Protein AF-A0A356EJW5-F1 (afdb_monomer)

Foldseek 3Di:
DWAAAAQAFKWWQKWLADDADLAWIKTWIWHHQPDPQGTAIWIWIWHNPPNDTHTQTLGLVHFPPVLGRDHPDDKDKDWFAALQFQATWIDILLDICPQQNNDNRGDPPDDRDGRGDDSPPRRDSPDPRDMDGQFHGYPVGTDRGTHTDDDDDDDDPHGDDSLRSNVVSVPDRPPPPLPQQQQCLPNNQALEPVSVVLLVVLAQQQDDDPVDPDCSNSQPRVPPSTSYPVSVVRSVVCHGGPPPDDPPPPDDDPDPVVVVVVVVVVVPDDPDDDD

Secondary structure (DSSP, 8-state):
-EEES-TTS-EEEEEES-TT-SS-EEEEEE--TTSTT-S-EEEEEEB-TTSS-B--EE---EE-TTT---BT-EE-EEEEE-TTT-BEEEEETTEE--TTS-BTTEE--S-----B--SSS------SSPEEESSEEETTEEES---EEE-S----SSPPPHHHHHHHHTT--SSS-----TT-SS-SS--SHHHHHHHHHTTT--S--TT-SSTGGGT--SSSS--SHHHHHHHHHTTTTT--S--------TTHHHHHHHHHHHS--------

Structure (mmCIF, N/CA/C/O backbone):
data_AF-A0A356EJW5-F1
#
_entry.id   AF-A0A356EJW5-F1
#
loop_
_atom_site.group_PDB
_atom_site.id
_atom_site.type_symbol
_atom_site.label_atom_id
_atom_site.label_alt_id
_atom_site.label_comp_id
_atom_site.label_asym_id
_atom_site.label_entity_id
_atom_site.label_seq_id
_atom_site.pdbx_PDB_ins_code
_atom_site.Cartn_x
_atom_site.Cartn_y
_atom_site.Cartn_z
_atom_site.occupancy
_atom_site.B_iso_or_equiv
_atom_site.auth_seq_id
_atom_site.auth_comp_id
_atom_site.auth_asym_id
_atom_site.auth_atom_id
_atom_site.pdbx_PDB_model_num
ATOM 1 N N . TRP A 1 1 ? -1.420 -5.323 9.913 1.00 95.31 1 TRP A N 1
ATOM 2 C CA . TRP A 1 1 ? -2.746 -5.082 10.524 1.00 95.31 1 TRP A CA 1
ATOM 3 C C . TRP A 1 1 ? -2.663 -4.083 11.669 1.00 95.31 1 TRP A C 1
ATOM 5 O O . TRP A 1 1 ? -1.635 -4.001 12.331 1.00 95.31 1 TRP A O 1
ATOM 15 N N . MET A 1 2 ? -3.729 -3.318 11.911 1.00 96.44 2 MET A N 1
ATOM 16 C CA . MET A 1 2 ? -3.838 -2.412 13.059 1.00 96.44 2 MET A CA 1
ATOM 17 C C . MET A 1 2 ? -5.261 -2.407 13.634 1.00 96.44 2 MET A C 1
ATOM 19 O O . MET A 1 2 ? -6.220 -2.570 12.881 1.00 96.44 2 MET A O 1
ATOM 23 N N . LYS A 1 3 ? -5.397 -2.165 14.937 1.00 96.81 3 LYS A N 1
ATOM 24 C CA . LYS A 1 3 ? -6.675 -1.893 15.610 1.00 96.81 3 LYS A CA 1
ATOM 25 C C . LYS A 1 3 ? -6.511 -0.722 16.568 1.00 96.81 3 LYS A C 1
ATOM 27 O O . LYS A 1 3 ? -5.700 -0.810 17.487 1.00 96.81 3 LYS A O 1
ATOM 32 N N . ARG A 1 4 ? -7.243 0.362 16.320 1.00 95.31 4 ARG A N 1
ATOM 33 C CA . ARG A 1 4 ? -7.162 1.625 17.065 1.00 95.31 4 ARG A CA 1
ATOM 34 C C . ARG A 1 4 ? -8.058 1.581 18.307 1.00 95.31 4 ARG A C 1
ATOM 36 O O . ARG A 1 4 ? -9.129 0.991 18.241 1.00 95.31 4 ARG A O 1
ATOM 43 N N . ASP A 1 5 ? -7.651 2.238 19.391 1.00 96.56 5 ASP A N 1
ATOM 44 C CA . ASP A 1 5 ? -8.412 2.304 20.650 1.00 96.56 5 ASP A CA 1
ATOM 45 C C . ASP A 1 5 ? -8.879 3.725 21.041 1.00 96.56 5 ASP A C 1
ATOM 47 O O . ASP A 1 5 ? -9.597 3.875 22.032 1.00 96.56 5 ASP A O 1
ATOM 51 N N . ASP A 1 6 ? -8.447 4.774 20.333 1.00 94.56 6 ASP A N 1
ATOM 52 C CA . ASP A 1 6 ? -8.787 6.168 20.655 1.00 94.56 6 ASP A CA 1
ATOM 53 C C . ASP A 1 6 ? -9.025 7.054 19.422 1.00 94.56 6 ASP A C 1
ATOM 55 O O . ASP A 1 6 ? -8.097 7.629 18.843 1.00 94.56 6 ASP A O 1
ATOM 59 N N . LEU A 1 7 ? -10.293 7.271 19.081 1.00 92.06 7 LEU A N 1
ATOM 60 C CA . LEU A 1 7 ? -10.754 8.172 18.025 1.00 92.06 7 LEU A CA 1
ATOM 61 C C . LEU A 1 7 ? -10.541 9.665 18.317 1.00 92.06 7 LEU A C 1
ATOM 63 O O . LEU A 1 7 ? -10.709 10.481 17.412 1.00 92.06 7 LEU A O 1
ATOM 67 N N . THR A 1 8 ? -10.162 10.074 19.529 1.00 93.25 8 THR A N 1
ATOM 68 C CA . THR A 1 8 ? -10.136 11.500 19.911 1.00 93.25 8 THR A CA 1
ATOM 69 C C . THR A 1 8 ? -8.841 12.217 19.528 1.00 93.25 8 THR A C 1
ATOM 71 O O . THR A 1 8 ? -8.806 13.451 19.434 1.00 93.25 8 THR A O 1
ATOM 74 N N . SER A 1 9 ? -7.770 11.465 19.261 1.00 92.62 9 SER A N 1
ATOM 75 C CA . SER A 1 9 ? -6.432 12.010 19.023 1.00 92.62 9 SER A CA 1
ATOM 76 C C . SER A 1 9 ? -5.914 11.743 17.605 1.00 92.62 9 SER A C 1
ATOM 78 O O . SER A 1 9 ? -6.426 10.888 16.893 1.00 92.62 9 SER A O 1
ATOM 80 N N . VAL A 1 10 ? -4.953 12.540 17.135 1.00 91.56 10 VAL A N 1
ATOM 81 C CA . VAL A 1 10 ? -4.246 12.224 15.885 1.00 91.56 10 VAL A CA 1
ATOM 82 C C . VAL A 1 10 ? -3.119 11.263 16.227 1.00 91.56 10 VAL A C 1
ATOM 84 O O . VAL A 1 10 ? -2.337 11.535 17.139 1.00 91.56 10 VAL A O 1
ATOM 87 N N . GLU A 1 11 ? -3.022 10.167 15.484 1.00 94.31 11 GLU A N 1
ATOM 88 C CA . GLU A 1 11 ? -2.155 9.037 15.824 1.00 94.31 11 GLU A CA 1
ATOM 89 C C . GLU A 1 11 ? -1.381 8.528 14.614 1.00 94.31 11 GLU A C 1
ATOM 91 O O . GLU A 1 11 ? -1.773 8.769 13.477 1.00 94.31 11 GLU A O 1
ATOM 96 N N . PHE A 1 12 ? -0.269 7.832 14.844 1.00 94.00 12 PHE A N 1
ATOM 97 C CA . PHE A 1 12 ? 0.581 7.321 13.769 1.00 94.00 12 PHE A CA 1
ATOM 98 C C . PHE A 1 12 ? 0.990 5.871 14.043 1.00 94.00 12 PHE A C 1
ATOM 100 O O . PHE A 1 12 ? 1.934 5.651 14.807 1.00 94.00 12 PHE A O 1
ATOM 107 N N . PRO A 1 13 ? 0.325 4.872 13.434 1.00 95.31 13 PRO A N 1
ATOM 108 C CA . PRO A 1 13 ? 0.690 3.466 13.608 1.00 95.31 13 PRO A CA 1
ATOM 109 C C . PRO A 1 13 ? 2.087 3.146 13.061 1.00 95.31 13 PRO A C 1
ATOM 111 O O . PRO A 1 13 ? 2.801 2.343 13.657 1.00 95.31 13 PRO A O 1
ATOM 114 N N . ALA A 1 14 ? 2.526 3.798 11.980 1.00 94.12 14 ALA A N 1
ATOM 115 C CA . ALA A 1 14 ? 3.881 3.642 11.457 1.00 94.12 14 ALA A CA 1
ATOM 116 C C . ALA A 1 14 ? 4.350 4.883 10.691 1.00 94.12 14 ALA A C 1
ATOM 118 O O . ALA A 1 14 ? 3.576 5.534 9.984 1.00 94.12 14 ALA A O 1
ATOM 119 N N . SER A 1 15 ? 5.636 5.206 10.814 1.00 91.31 15 SER A N 1
ATOM 120 C CA . SER A 1 15 ? 6.251 6.300 10.065 1.00 91.31 15 SER A CA 1
ATOM 121 C C . SER A 1 15 ? 7.758 6.120 9.893 1.00 91.31 15 SER A C 1
ATOM 123 O O . SER A 1 15 ? 8.449 5.719 10.826 1.00 91.31 15 SER A O 1
ATOM 125 N N . LYS A 1 16 ? 8.292 6.467 8.723 1.00 88.69 16 LYS A N 1
ATOM 126 C CA . LYS A 1 16 ? 9.726 6.674 8.490 1.00 88.69 16 LYS A CA 1
ATOM 127 C C . LYS A 1 16 ? 9.907 8.139 8.126 1.00 88.69 16 LYS A C 1
ATOM 129 O O . LYS A 1 16 ? 9.909 8.502 6.957 1.00 88.69 16 LYS A O 1
ATOM 134 N N . GLY A 1 17 ? 9.979 8.979 9.155 1.00 81.38 17 GLY A N 1
ATOM 135 C CA . GLY A 1 17 ? 9.844 10.431 9.023 1.00 81.38 17 GLY A CA 1
ATOM 136 C C . GLY A 1 17 ? 8.393 10.884 8.888 1.00 81.38 17 GLY A C 1
ATOM 137 O O . GLY A 1 17 ? 7.461 10.106 9.060 1.00 81.38 17 GLY A O 1
ATOM 138 N N . ASN A 1 18 ? 8.181 12.174 8.650 1.00 70.69 18 ASN A N 1
ATOM 139 C CA . ASN A 1 18 ? 6.848 12.750 8.492 1.00 70.69 18 ASN A CA 1
ATOM 140 C C . ASN A 1 18 ? 6.970 14.121 7.821 1.00 70.69 18 ASN A C 1
ATOM 142 O O . ASN A 1 18 ? 8.025 14.722 7.896 1.00 70.69 18 ASN A O 1
ATOM 146 N N . SER A 1 19 ? 5.857 14.654 7.320 1.00 55.28 19 SER A N 1
ATOM 147 C CA . SER A 1 19 ? 5.424 16.058 7.169 1.00 55.28 19 SER A CA 1
ATOM 148 C C . SER A 1 19 ? 6.384 17.245 7.472 1.00 55.28 19 SER A C 1
ATOM 150 O O . SER A 1 19 ? 6.254 18.291 6.854 1.00 55.28 19 SER A O 1
ATOM 152 N N . GLY A 1 20 ? 7.321 17.173 8.412 1.00 57.03 20 GLY A N 1
ATOM 153 C CA . GLY A 1 20 ? 8.323 18.217 8.674 1.00 57.03 20 GLY A CA 1
ATOM 154 C C . GLY A 1 20 ? 9.775 17.799 8.425 1.00 57.03 20 GLY A C 1
ATOM 155 O O . GLY A 1 20 ? 10.674 18.531 8.831 1.00 57.03 20 GLY A O 1
ATOM 156 N N . THR A 1 21 ? 10.033 16.624 7.847 1.00 61.44 21 THR A N 1
ATOM 157 C CA . THR A 1 21 ? 11.385 16.165 7.518 1.00 61.44 21 THR A CA 1
ATOM 158 C C . THR A 1 21 ? 11.807 16.714 6.162 1.00 61.44 21 THR A C 1
ATOM 160 O O . THR A 1 21 ? 11.040 16.708 5.206 1.00 61.44 21 THR A O 1
ATOM 163 N N . THR A 1 22 ? 13.052 17.178 6.072 1.00 66.56 22 THR A N 1
ATOM 164 C CA . THR A 1 22 ? 13.674 17.615 4.811 1.00 66.56 22 THR A CA 1
ATOM 165 C C . THR A 1 22 ? 14.166 16.445 3.959 1.00 66.56 22 THR A C 1
ATOM 167 O O . THR A 1 22 ? 14.622 16.659 2.846 1.00 66.56 22 THR A O 1
ATOM 170 N N . SER A 1 23 ? 14.128 15.227 4.498 1.00 76.25 23 SER A N 1
ATOM 171 C CA . SER A 1 23 ? 14.499 13.982 3.819 1.00 76.25 23 SER A CA 1
ATOM 172 C C . SER A 1 23 ? 13.259 13.226 3.387 1.00 76.25 23 SER A C 1
ATOM 174 O O . SER A 1 23 ? 12.241 13.302 4.081 1.00 76.25 23 SER A O 1
ATOM 176 N N . GLU A 1 24 ? 13.386 12.458 2.311 1.00 80.62 24 GLU A N 1
ATOM 177 C CA . GLU A 1 24 ? 12.397 11.512 1.811 1.00 80.62 24 GLU A CA 1
ATOM 178 C C . GLU A 1 24 ? 11.871 10.639 2.954 1.00 80.62 24 GLU A C 1
ATOM 180 O O . GLU A 1 24 ? 12.625 10.050 3.740 1.00 80.62 24 GLU A O 1
ATOM 185 N N . ALA A 1 25 ? 10.552 10.634 3.093 1.00 83.06 25 ALA A N 1
ATOM 186 C CA . ALA A 1 25 ? 9.876 10.046 4.234 1.00 83.06 25 ALA A CA 1
ATOM 187 C C . ALA A 1 25 ? 8.451 9.647 3.873 1.00 83.06 25 ALA A C 1
ATOM 189 O O . ALA A 1 25 ? 7.877 10.165 2.915 1.00 83.06 25 ALA A O 1
ATOM 190 N N . TRP A 1 26 ? 7.883 8.747 4.672 1.00 87.31 26 TRP A N 1
ATOM 191 C CA . TRP A 1 26 ? 6.495 8.315 4.559 1.00 87.31 26 TRP A CA 1
ATOM 192 C C . TRP A 1 26 ? 5.860 8.095 5.930 1.00 87.31 26 TRP A C 1
ATOM 194 O O . TRP A 1 26 ? 6.544 7.808 6.918 1.00 87.31 26 TRP A O 1
ATOM 204 N N . SER A 1 27 ? 4.538 8.224 6.009 1.00 89.19 27 SER A N 1
ATOM 205 C CA . SER A 1 27 ? 3.797 7.980 7.243 1.00 89.19 27 SER A CA 1
ATOM 206 C C . SER A 1 27 ? 2.358 7.536 7.004 1.00 89.19 27 SER A C 1
ATOM 208 O O . SER A 1 27 ? 1.697 7.982 6.066 1.00 89.19 27 SER A O 1
ATOM 210 N N . PHE A 1 28 ? 1.868 6.687 7.907 1.00 91.44 28 PHE A N 1
ATOM 211 C CA . PHE A 1 28 ? 0.447 6.422 8.102 1.00 91.44 28 PHE A CA 1
ATOM 212 C C . PHE A 1 28 ? -0.029 7.241 9.299 1.00 91.44 28 PHE A C 1
ATOM 214 O O . PHE A 1 28 ? 0.496 7.084 10.401 1.00 91.44 28 PHE A O 1
ATOM 221 N N . GLY A 1 29 ? -1.006 8.116 9.085 1.00 90.12 29 GLY A N 1
ATOM 222 C CA . GLY A 1 29 ? -1.638 8.926 10.120 1.00 90.12 29 GLY A CA 1
ATOM 223 C C . GLY A 1 29 ? -3.125 8.616 10.240 1.00 90.12 29 GLY A C 1
ATOM 224 O O . GLY A 1 29 ? -3.810 8.438 9.238 1.00 90.12 29 GLY A O 1
ATOM 225 N N . LEU A 1 30 ? -3.636 8.594 11.465 1.00 90.38 30 LEU A N 1
ATOM 226 C CA . LEU A 1 30 ? -5.046 8.424 11.783 1.00 90.38 30 LEU A CA 1
ATOM 227 C C . LEU A 1 30 ? -5.613 9.744 12.286 1.00 90.38 30 LEU A C 1
ATOM 229 O O . LEU A 1 30 ? -5.064 10.371 13.195 1.00 90.38 30 LEU A O 1
ATOM 233 N N . ARG A 1 31 ? -6.712 10.177 11.675 1.00 87.00 31 ARG A N 1
ATOM 234 C CA . ARG A 1 31 ? -7.408 11.415 12.036 1.00 87.00 31 ARG A CA 1
ATOM 235 C C . ARG A 1 31 ? -8.340 11.178 13.208 1.00 87.00 31 ARG A C 1
ATOM 237 O O . ARG A 1 31 ? -8.922 10.102 13.326 1.00 87.00 31 ARG A O 1
ATOM 244 N N . ASN A 1 32 ? -8.506 12.187 14.050 1.00 90.06 32 ASN A N 1
ATOM 245 C CA . ASN A 1 32 ? -9.508 12.122 15.098 1.00 90.06 32 ASN A CA 1
ATOM 246 C C . ASN A 1 32 ? -10.922 12.381 14.565 1.00 90.06 32 ASN A C 1
ATOM 248 O O . ASN A 1 32 ? -11.116 12.921 13.478 1.00 90.06 32 ASN A O 1
ATOM 252 N N . GLU A 1 33 ? -11.913 12.033 15.375 1.00 87.69 33 GLU A N 1
ATOM 253 C CA . GLU A 1 33 ? -13.334 12.241 15.092 1.00 87.69 33 GLU A CA 1
ATOM 254 C C . GLU A 1 33 ? -13.720 13.716 14.891 1.00 87.69 33 GLU A C 1
ATOM 256 O O . GLU A 1 33 ? -14.694 14.010 14.205 1.00 87.69 33 GLU A O 1
ATOM 261 N N . GLY A 1 34 ? -12.946 14.648 15.457 1.00 85.31 34 GLY A N 1
ATOM 262 C CA . GLY A 1 34 ? -13.186 16.089 15.357 1.00 85.31 34 GLY A CA 1
ATOM 263 C C . GLY A 1 34 ? -12.766 16.720 14.025 1.00 85.31 34 GLY A C 1
ATOM 264 O O . GLY A 1 34 ? -12.942 17.927 13.853 1.00 85.31 34 GLY A O 1
ATOM 265 N N . HIS A 1 35 ? -12.186 15.951 13.099 1.00 82.88 35 HIS A N 1
ATOM 266 C CA . HIS A 1 35 ? -11.829 16.441 11.769 1.00 82.88 35 HIS A CA 1
ATOM 267 C C . HIS A 1 35 ? -13.082 16.727 10.922 1.00 82.88 35 HIS A C 1
ATOM 269 O O . HIS A 1 35 ? -14.088 16.036 11.052 1.00 82.88 35 HIS A O 1
ATOM 275 N N . ALA A 1 36 ? -13.031 17.708 10.010 1.00 77.56 36 ALA A N 1
ATOM 276 C CA . ALA A 1 36 ? -14.186 18.093 9.180 1.00 77.56 36 ALA A CA 1
ATOM 277 C C . ALA A 1 36 ? -14.746 16.930 8.331 1.00 77.56 36 ALA A C 1
ATOM 279 O O . ALA A 1 36 ? -15.955 16.820 8.149 1.00 77.56 36 ALA A O 1
ATOM 280 N N . SER A 1 37 ? -13.859 16.045 7.873 1.00 73.50 37 SER A N 1
ATOM 281 C CA . SER A 1 37 ? -14.167 14.818 7.119 1.00 73.50 37 SER A CA 1
ATOM 282 C C . SER A 1 37 ? -14.391 13.585 8.013 1.00 73.50 37 SER A C 1
ATOM 284 O O . SER A 1 37 ? -14.568 12.477 7.513 1.00 73.50 37 SER A O 1
ATOM 286 N N . GLY A 1 38 ? -14.378 13.756 9.339 1.00 78.50 38 GLY A N 1
ATOM 287 C CA . GLY A 1 38 ? -14.444 12.672 10.317 1.00 78.50 38 GLY A CA 1
ATOM 288 C C . GLY A 1 38 ? -13.136 11.875 10.460 1.00 78.50 38 GLY A C 1
ATOM 289 O O . GLY A 1 38 ? -12.087 12.278 9.943 1.00 78.50 38 GLY A O 1
ATOM 290 N N . PRO A 1 39 ? -13.173 10.744 11.189 1.00 81.81 39 PRO A N 1
ATOM 291 C CA . PRO A 1 39 ? -12.000 9.904 11.387 1.00 81.81 39 PRO A CA 1
ATOM 292 C C . PRO A 1 39 ? -11.641 9.151 10.104 1.00 81.81 39 PRO A C 1
ATOM 294 O O . PRO A 1 39 ? -12.512 8.722 9.349 1.00 81.81 39 PRO A O 1
ATOM 297 N N . GLY A 1 40 ? -10.347 8.960 9.862 1.00 82.56 40 GLY A N 1
ATOM 298 C CA . GLY A 1 40 ? -9.869 8.348 8.626 1.00 82.56 40 GLY A CA 1
ATOM 299 C C . GLY A 1 40 ? -8.367 8.095 8.613 1.00 82.56 40 GLY A C 1
ATOM 300 O O . GLY A 1 40 ? -7.669 8.361 9.596 1.00 82.56 40 GLY A O 1
ATOM 301 N N . LEU A 1 41 ? -7.889 7.589 7.477 1.00 86.31 41 LEU A N 1
ATOM 302 C CA . LEU A 1 41 ? -6.503 7.215 7.215 1.00 86.31 41 LEU A CA 1
ATOM 303 C C . LEU A 1 41 ? -5.868 8.205 6.238 1.00 86.31 41 LEU A C 1
ATOM 305 O O . LEU A 1 41 ? -6.295 8.333 5.098 1.00 86.31 41 LEU A O 1
ATOM 309 N N . SER A 1 42 ? -4.799 8.856 6.676 1.00 82.38 42 SER A N 1
ATOM 310 C CA . SER A 1 42 ? -3.972 9.739 5.862 1.00 82.38 42 SER A CA 1
ATOM 311 C C . SER A 1 42 ? -2.625 9.071 5.614 1.00 82.38 42 SER A C 1
ATOM 313 O O . SER A 1 42 ? -1.834 8.938 6.548 1.00 82.38 42 SER A O 1
ATOM 315 N N . VAL A 1 43 ? -2.316 8.738 4.364 1.00 85.31 43 VAL A N 1
ATOM 316 C CA . VAL A 1 43 ? -1.007 8.189 3.980 1.00 85.31 43 VAL A CA 1
ATOM 317 C C . VAL A 1 43 ? -0.212 9.262 3.251 1.00 85.31 43 VAL A C 1
ATOM 319 O O . VAL A 1 43 ? -0.715 9.931 2.357 1.00 85.31 43 VAL A O 1
ATOM 322 N N . ARG A 1 44 ? 1.014 9.526 3.689 1.00 81.25 44 ARG A N 1
ATOM 323 C CA . ARG A 1 44 ? 1.790 10.672 3.197 1.00 81.25 44 ARG A CA 1
ATOM 324 C C . ARG A 1 44 ? 3.185 10.248 2.819 1.00 81.25 44 ARG A C 1
ATOM 326 O O . ARG A 1 44 ? 3.750 9.378 3.476 1.00 81.25 44 ARG A O 1
ATOM 333 N N . ALA A 1 45 ? 3.753 10.949 1.847 1.00 80.56 45 ALA A N 1
ATOM 334 C CA . ALA A 1 45 ? 5.183 10.987 1.640 1.00 80.56 45 ALA A CA 1
ATOM 335 C C . ALA A 1 45 ? 5.669 12.391 1.287 1.00 80.56 45 ALA A C 1
ATOM 337 O O . ALA A 1 45 ? 4.912 13.335 1.069 1.00 80.56 45 ALA A O 1
ATOM 338 N N . ASN A 1 46 ? 6.977 12.559 1.297 1.00 76.88 46 ASN A N 1
ATOM 339 C CA . ASN A 1 46 ? 7.621 13.783 0.860 1.00 76.88 46 ASN A CA 1
ATOM 340 C C . ASN A 1 46 ? 8.915 13.425 0.137 1.00 76.88 46 ASN A C 1
ATOM 342 O O . ASN A 1 46 ? 9.519 12.401 0.445 1.00 76.88 46 ASN A O 1
ATOM 346 N N . TYR A 1 47 ? 9.336 14.280 -0.794 1.00 71.88 47 TYR A N 1
ATOM 347 C CA . TYR A 1 47 ? 10.621 14.164 -1.478 1.00 71.88 47 TYR A CA 1
ATOM 348 C C . TYR A 1 47 ? 11.270 15.548 -1.599 1.00 71.88 47 TYR A C 1
ATOM 350 O O . TYR A 1 47 ? 10.584 16.563 -1.712 1.00 71.88 47 TYR A O 1
ATOM 358 N N . ASN A 1 48 ? 12.595 15.617 -1.518 1.00 61.72 48 ASN A N 1
ATOM 359 C CA . ASN A 1 48 ? 13.347 16.871 -1.397 1.00 61.72 48 ASN A CA 1
ATOM 360 C C . ASN A 1 48 ? 13.754 17.470 -2.757 1.00 61.72 48 ASN A C 1
ATOM 362 O O . ASN A 1 48 ? 14.693 18.265 -2.853 1.00 61.72 48 ASN A O 1
ATOM 366 N N . GLY A 1 49 ? 13.104 17.054 -3.844 1.00 53.09 49 GLY A N 1
ATOM 367 C CA . GLY A 1 49 ? 13.567 17.350 -5.194 1.00 53.09 49 GLY A CA 1
ATOM 368 C C . GLY A 1 49 ? 13.484 18.838 -5.522 1.00 53.09 49 GLY A C 1
ATOM 369 O O . GLY A 1 49 ? 12.464 19.253 -6.053 1.00 53.09 49 GLY A O 1
ATOM 370 N N . LEU A 1 50 ? 14.577 19.583 -5.271 1.00 49.59 50 LEU A N 1
ATOM 371 C CA . LEU A 1 50 ? 14.911 20.972 -5.666 1.00 49.59 50 LEU A CA 1
ATOM 372 C C . LEU A 1 50 ? 15.149 21.988 -4.519 1.00 49.59 50 LEU A C 1
ATOM 374 O O . LEU A 1 50 ? 15.222 23.188 -4.779 1.00 49.59 50 LEU A O 1
ATOM 378 N N . GLY A 1 51 ? 15.365 21.549 -3.272 1.00 48.62 51 GLY A N 1
ATOM 379 C CA . GLY A 1 51 ? 15.793 22.450 -2.182 1.00 48.62 51 GLY A CA 1
ATOM 380 C C . GLY A 1 51 ? 14.665 23.230 -1.492 1.00 48.62 51 GLY A C 1
ATOM 381 O O . GLY A 1 51 ? 14.943 24.131 -0.700 1.00 48.62 51 GLY A O 1
ATOM 382 N N . ASP A 1 52 ? 13.416 22.853 -1.760 1.00 50.97 52 ASP A N 1
ATOM 383 C CA . ASP A 1 52 ? 12.236 23.168 -0.954 1.00 50.97 52 ASP A CA 1
ATOM 384 C C . ASP A 1 52 ? 11.483 21.858 -0.654 1.00 50.97 52 ASP A C 1
ATOM 386 O O . ASP A 1 52 ? 11.575 20.889 -1.415 1.00 50.97 52 ASP A O 1
ATOM 390 N N . THR A 1 53 ? 10.753 21.805 0.461 1.00 50.16 53 THR A N 1
ATOM 391 C CA . THR A 1 53 ? 9.971 20.633 0.873 1.00 50.16 53 THR A CA 1
ATOM 392 C C . THR A 1 53 ? 8.774 20.440 -0.059 1.00 50.16 53 THR A C 1
ATOM 394 O O . THR A 1 53 ? 7.664 20.880 0.245 1.00 50.16 53 THR A O 1
ATOM 397 N N . THR A 1 54 ? 8.968 19.775 -1.199 1.00 53.56 54 THR A N 1
ATOM 398 C CA . THR A 1 54 ? 7.850 19.372 -2.058 1.00 53.56 54 THR A CA 1
ATOM 399 C C . THR A 1 54 ? 7.157 18.170 -1.419 1.00 53.56 54 THR A C 1
ATOM 401 O O . THR A 1 54 ? 7.714 17.081 -1.267 1.00 53.56 54 THR A O 1
ATOM 404 N N . ARG A 1 55 ? 5.925 18.383 -0.960 1.00 56.19 55 ARG A N 1
ATOM 405 C CA . ARG A 1 55 ? 5.136 17.364 -0.261 1.00 56.19 55 ARG A CA 1
ATOM 406 C C . ARG A 1 55 ? 4.182 16.704 -1.242 1.00 56.19 55 ARG A C 1
ATOM 408 O O . ARG A 1 55 ? 3.238 17.349 -1.686 1.00 56.19 55 ARG A O 1
ATOM 415 N N . LEU A 1 56 ? 4.409 15.428 -1.539 1.00 56.50 56 LEU A N 1
ATOM 416 C CA . LEU A 1 56 ? 3.462 14.611 -2.295 1.00 56.50 56 LEU A CA 1
ATOM 417 C C . LEU A 1 56 ? 2.594 13.837 -1.314 1.00 56.50 56 LEU A C 1
ATOM 419 O O . LEU A 1 56 ? 2.981 12.813 -0.759 1.00 56.50 56 LEU A O 1
ATOM 423 N N . ASN A 1 57 ? 1.406 14.369 -1.066 1.00 52.19 57 ASN A N 1
ATOM 424 C CA . ASN A 1 57 ? 0.448 13.710 -0.198 1.00 52.19 57 ASN A CA 1
ATOM 425 C C . ASN A 1 57 ? -0.509 12.887 -1.069 1.00 52.19 57 ASN A C 1
ATOM 427 O O . ASN A 1 57 ? -1.200 13.473 -1.901 1.00 52.19 57 ASN A O 1
ATOM 431 N N . THR A 1 58 ? -0.657 11.585 -0.806 1.00 49.56 58 THR A N 1
ATOM 432 C CA . THR A 1 58 ? -1.943 10.922 -1.083 1.00 49.56 58 THR A CA 1
ATOM 433 C C . THR A 1 58 ? -2.847 11.180 0.090 1.00 49.56 58 THR A C 1
ATOM 435 O O . THR A 1 58 ? -3.041 10.381 1.007 1.00 49.56 58 THR A O 1
ATOM 438 N N . ALA A 1 59 ? -3.334 12.398 0.112 1.00 44.81 59 ALA A N 1
ATOM 439 C CA . ALA A 1 59 ? -4.272 12.800 1.111 1.00 44.81 59 ALA A CA 1
ATOM 440 C C . ALA A 1 59 ? -5.635 12.208 0.710 1.00 44.81 59 ALA A C 1
ATOM 442 O O . ALA A 1 59 ? -6.448 12.863 0.076 1.00 44.81 59 ALA A O 1
ATOM 443 N N . THR A 1 60 ? -5.896 10.952 1.060 1.00 47.56 60 THR A N 1
ATOM 444 C CA . THR A 1 60 ? -7.269 10.447 1.165 1.00 47.56 60 THR A CA 1
ATOM 445 C C . THR A 1 60 ? -7.835 10.953 2.465 1.00 47.56 60 THR A C 1
ATOM 447 O O . THR A 1 60 ? -7.799 10.324 3.520 1.00 47.56 60 THR A O 1
ATOM 450 N N . GLU A 1 61 ? -8.207 12.215 2.412 1.00 51.44 61 GLU A N 1
ATOM 451 C CA . GLU A 1 61 ? -8.633 12.964 3.574 1.00 51.44 61 GLU A CA 1
ATOM 452 C C . GLU A 1 61 ? -10.105 12.664 3.910 1.00 51.44 61 GLU A C 1
ATOM 454 O O . GLU A 1 61 ? -10.561 12.986 5.008 1.00 51.44 61 GLU A O 1
ATOM 459 N N . GLY A 1 62 ? -10.814 11.941 3.039 1.00 52.09 62 GLY A N 1
ATOM 460 C CA . GLY A 1 62 ? -12.014 11.183 3.357 1.00 52.09 62 GLY A CA 1
ATOM 461 C C . GLY A 1 62 ? -11.775 9.694 3.113 1.00 52.09 62 GLY A C 1
ATOM 462 O O . GLY A 1 62 ? -11.197 9.282 2.112 1.00 52.09 62 GLY A O 1
ATOM 463 N N . LEU A 1 63 ? -12.224 8.855 4.033 1.00 62.84 63 LEU A N 1
ATOM 464 C CA . LEU A 1 63 ? -12.689 7.532 3.640 1.00 62.84 63 LEU A CA 1
ATOM 465 C C . LEU A 1 63 ? -14.205 7.654 3.515 1.00 62.84 63 LEU A C 1
ATOM 467 O O . LEU A 1 63 ? -14.818 8.429 4.259 1.00 62.84 63 LEU A O 1
ATOM 471 N N . THR A 1 64 ? -14.825 6.903 2.608 1.00 69.19 64 THR A N 1
ATOM 472 C CA . THR A 1 64 ? -16.292 6.820 2.603 1.00 69.19 64 THR A CA 1
ATOM 473 C C . THR A 1 64 ? -16.780 6.298 3.958 1.00 69.19 64 THR A C 1
ATOM 475 O O . THR A 1 64 ? -15.998 5.746 4.733 1.00 69.19 64 THR A O 1
ATOM 478 N N . GLU A 1 65 ? -18.072 6.424 4.282 1.00 74.81 65 GLU A N 1
ATOM 479 C CA . GLU A 1 65 ? -18.602 5.858 5.541 1.00 74.81 65 GLU A CA 1
ATOM 480 C C . GLU A 1 65 ? -18.216 4.378 5.734 1.00 74.81 65 GLU A C 1
ATOM 482 O O . GLU A 1 65 ? -17.982 3.949 6.858 1.00 74.81 65 GLU A O 1
ATOM 487 N N . ALA A 1 66 ? -18.087 3.619 4.639 1.00 75.75 66 ALA A N 1
ATOM 488 C CA . ALA A 1 66 ? -17.639 2.227 4.652 1.00 75.75 66 ALA A CA 1
ATOM 489 C C . ALA A 1 66 ? -16.116 2.052 4.808 1.00 75.75 66 ALA A C 1
ATOM 491 O O . ALA A 1 66 ? -15.668 0.977 5.194 1.00 75.75 66 ALA A O 1
ATOM 492 N N . GLY A 1 67 ? -15.320 3.071 4.484 1.00 75.12 67 GLY A N 1
ATOM 493 C CA . GLY A 1 67 ? -13.868 3.032 4.604 1.00 75.12 67 GLY A CA 1
ATOM 494 C C . GLY A 1 67 ? -13.334 3.561 5.937 1.00 75.12 67 GLY A C 1
ATOM 495 O O . GLY A 1 67 ? -12.170 3.320 6.228 1.00 75.12 67 GLY A O 1
ATOM 496 N N . LYS A 1 68 ? -14.125 4.287 6.743 1.00 83.19 68 LYS A N 1
ATOM 497 C CA . LYS A 1 68 ? -13.653 4.925 7.989 1.00 83.19 68 LYS A CA 1
ATOM 498 C C . LYS A 1 68 ? -12.927 3.952 8.921 1.00 83.19 68 LYS A C 1
ATOM 500 O O . LYS A 1 68 ? -13.379 2.837 9.150 1.00 83.19 68 LYS A O 1
ATOM 505 N N . VAL A 1 69 ? -11.846 4.436 9.533 1.00 87.75 69 VAL A N 1
ATOM 506 C CA . VAL A 1 69 ? -11.118 3.715 10.585 1.00 87.75 69 VAL A CA 1
ATOM 507 C C . VAL A 1 69 ? -11.734 4.063 11.935 1.00 87.75 69 VAL A C 1
ATOM 509 O O . VAL A 1 69 ? -11.597 5.194 12.405 1.00 87.75 69 VAL A O 1
ATOM 512 N N . LEU A 1 70 ? -12.411 3.092 12.540 1.00 89.62 70 LEU A N 1
ATOM 513 C CA . LEU A 1 70 ? -13.090 3.211 13.833 1.00 89.62 70 LEU A CA 1
ATOM 514 C C . LEU A 1 70 ? -12.327 2.481 14.947 1.00 89.62 70 LEU A C 1
ATOM 516 O O . LEU A 1 70 ? -11.522 1.590 14.671 1.00 89.62 70 LEU A O 1
ATOM 520 N N . ASP A 1 71 ? -12.603 2.846 16.201 1.00 92.94 71 ASP A N 1
ATOM 521 C CA . ASP A 1 71 ? -12.020 2.167 17.361 1.00 92.94 71 ASP A CA 1
ATOM 522 C C . ASP A 1 71 ? -12.524 0.724 17.494 1.00 92.94 71 ASP A C 1
ATOM 524 O O . ASP A 1 71 ? -13.684 0.424 17.213 1.00 92.94 71 ASP A O 1
ATOM 528 N N . GLY A 1 72 ? -11.653 -0.165 17.970 1.00 94.38 72 GLY A N 1
ATOM 529 C CA . GLY A 1 72 ? -11.960 -1.564 18.264 1.00 94.38 72 GLY A CA 1
ATOM 530 C C . GLY A 1 72 ? -11.995 -2.499 17.052 1.00 94.38 72 GLY A C 1
ATOM 531 O O . GLY A 1 72 ? -12.056 -3.713 17.244 1.00 94.38 72 GLY A O 1
ATOM 532 N N . GLU A 1 73 ? -11.892 -1.971 15.831 1.00 94.06 73 GLU A N 1
ATOM 533 C CA . GLU A 1 73 ? -11.945 -2.745 14.586 1.00 94.06 73 GLU A CA 1
ATOM 534 C C . GLU A 1 73 ? -10.551 -2.960 13.976 1.00 94.06 73 GLU A C 1
ATOM 536 O O . GLU A 1 73 ? -9.693 -2.072 14.005 1.00 94.06 73 GLU A O 1
ATOM 541 N N . TRP A 1 74 ? -10.319 -4.149 13.411 1.00 96.31 74 TRP A N 1
ATOM 542 C CA . TRP A 1 74 ? -9.072 -4.478 12.719 1.00 96.31 74 TRP A CA 1
ATOM 543 C C . TRP A 1 74 ? -9.103 -4.005 11.265 1.00 96.31 74 TRP A C 1
ATOM 545 O O . TRP A 1 74 ? -10.020 -4.329 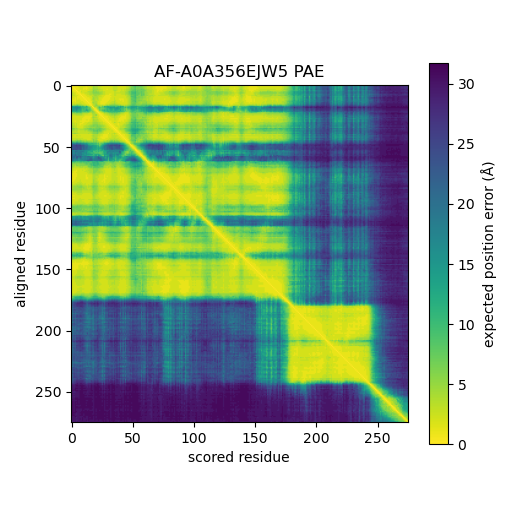10.512 1.00 96.31 74 TRP A O 1
ATOM 555 N N . TYR A 1 75 ? -8.042 -3.316 10.850 1.00 94.69 75 TYR A N 1
ATOM 556 C CA . TYR A 1 75 ? -7.826 -2.881 9.474 1.00 94.69 75 TYR A CA 1
ATOM 557 C C . TYR A 1 75 ? -6.478 -3.379 8.962 1.00 94.69 75 TYR A C 1
ATOM 559 O O . TYR A 1 75 ? -5.446 -3.278 9.638 1.00 94.69 75 TYR A O 1
ATOM 567 N N . HIS A 1 76 ? -6.470 -3.876 7.730 1.00 95.12 76 HIS A N 1
ATOM 568 C CA . HIS A 1 76 ? -5.237 -4.070 6.985 1.00 95.12 76 HIS A CA 1
ATOM 569 C C . HIS A 1 76 ? -4.900 -2.767 6.269 1.00 95.12 76 HIS A C 1
ATOM 571 O O . HIS A 1 76 ? -5.727 -2.252 5.520 1.00 95.12 76 HIS A O 1
ATOM 577 N N . ILE A 1 77 ? -3.697 -2.238 6.483 1.00 94.12 77 ILE A N 1
ATOM 578 C CA . ILE A 1 77 ? -3.205 -1.047 5.789 1.00 94.12 77 ILE A CA 1
ATOM 579 C C . ILE A 1 77 ? -1.884 -1.364 5.104 1.00 94.12 77 ILE A C 1
ATOM 581 O O . ILE A 1 77 ? -1.041 -2.052 5.678 1.00 94.12 77 ILE A O 1
ATOM 585 N N . ALA A 1 78 ? -1.705 -0.847 3.894 1.00 93.81 78 ALA A N 1
ATOM 586 C CA . ALA A 1 78 ? -0.451 -0.960 3.164 1.00 93.81 78 ALA A CA 1
ATOM 587 C C . ALA A 1 78 ? -0.165 0.306 2.351 1.00 93.81 78 ALA A C 1
ATOM 589 O O . ALA A 1 78 ? -1.057 1.102 2.053 1.00 93.81 78 ALA A O 1
ATOM 590 N N . LEU A 1 79 ? 1.110 0.485 2.020 1.00 91.31 79 LEU A N 1
ATOM 591 C CA . LEU A 1 79 ? 1.618 1.550 1.171 1.00 91.31 79 LEU A CA 1
ATOM 592 C C . LEU A 1 79 ? 2.562 0.913 0.159 1.00 91.31 79 LEU A C 1
ATOM 594 O O . LEU A 1 79 ? 3.537 0.272 0.544 1.00 91.31 79 LEU A O 1
ATOM 598 N N . VAL A 1 80 ? 2.270 1.117 -1.119 1.00 89.56 80 VAL A N 1
ATOM 599 C CA . VAL A 1 80 ? 3.130 0.727 -2.230 1.00 89.56 80 VAL A CA 1
ATOM 600 C C . VAL A 1 80 ? 3.797 1.979 -2.775 1.00 89.56 80 VAL A C 1
ATOM 602 O O . VAL A 1 80 ? 3.123 2.965 -3.070 1.00 89.56 80 VAL A O 1
ATOM 605 N N . ILE A 1 81 ? 5.121 1.929 -2.899 1.00 85.12 81 ILE A N 1
ATOM 606 C CA . ILE A 1 81 ? 5.928 2.937 -3.582 1.00 85.12 81 ILE A CA 1
ATOM 607 C C . ILE A 1 81 ? 6.725 2.211 -4.662 1.00 85.12 81 ILE A C 1
ATOM 609 O O . ILE A 1 81 ? 7.499 1.310 -4.346 1.00 85.12 81 ILE A O 1
ATOM 613 N N . ASP A 1 82 ? 6.549 2.610 -5.915 1.00 85.31 82 ASP A N 1
ATOM 614 C CA . ASP A 1 82 ? 7.321 2.115 -7.050 1.00 85.31 82 ASP A CA 1
ATOM 615 C C . ASP A 1 82 ? 8.121 3.271 -7.654 1.00 85.31 82 ASP A C 1
ATOM 617 O O . ASP A 1 82 ? 7.579 4.174 -8.287 1.00 85.31 82 ASP A O 1
ATOM 621 N N . GLN A 1 83 ? 9.436 3.242 -7.457 1.00 77.81 83 GLN A N 1
ATOM 622 C CA . GLN A 1 83 ? 10.348 4.270 -7.965 1.00 77.81 83 GLN A CA 1
ATOM 623 C C . GLN A 1 83 ? 10.535 4.207 -9.489 1.00 77.81 83 GLN A C 1
ATOM 625 O O . GLN A 1 83 ? 10.959 5.190 -10.092 1.00 77.81 83 GLN A O 1
ATOM 630 N N . THR A 1 84 ? 10.216 3.073 -10.120 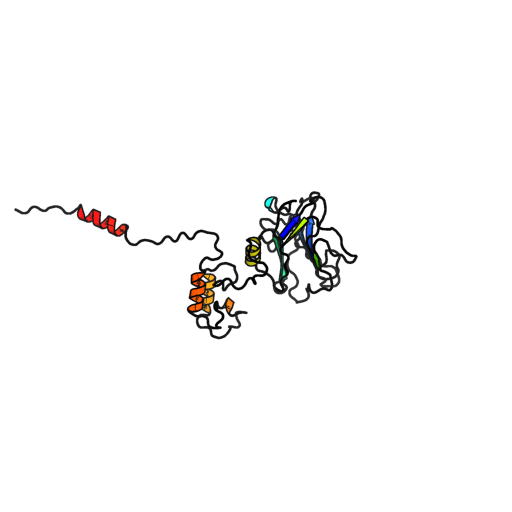1.00 81.81 84 THR A N 1
ATOM 631 C CA . THR A 1 84 ? 10.388 2.872 -11.565 1.00 81.81 84 THR A CA 1
ATOM 632 C C . THR A 1 84 ? 9.247 3.526 -12.334 1.00 81.81 84 THR A C 1
ATOM 634 O O . THR A 1 84 ? 9.473 4.194 -13.343 1.00 81.81 84 THR A O 1
ATOM 637 N N . THR A 1 85 ? 8.017 3.372 -11.841 1.00 81.38 85 THR A N 1
ATOM 638 C CA . THR A 1 85 ? 6.821 3.989 -12.438 1.00 81.38 85 THR A CA 1
ATOM 639 C C . THR A 1 85 ? 6.448 5.325 -11.796 1.00 81.38 85 THR A C 1
ATOM 641 O O . THR A 1 85 ? 5.664 6.084 -12.364 1.00 81.38 85 THR A O 1
ATOM 644 N N . GLY A 1 86 ? 7.013 5.628 -10.626 1.00 78.12 86 GLY A N 1
ATOM 645 C CA . GLY A 1 86 ? 6.659 6.783 -9.808 1.00 78.12 86 GLY A CA 1
ATOM 646 C C . GLY A 1 86 ? 5.384 6.567 -8.990 1.00 78.12 86 GLY A C 1
ATOM 647 O O . GLY A 1 86 ? 4.942 7.507 -8.332 1.00 78.12 86 GLY A O 1
ATOM 648 N N . LEU A 1 87 ? 4.787 5.368 -9.018 1.00 79.31 87 LEU A N 1
ATOM 649 C CA . LEU A 1 87 ? 3.552 5.063 -8.302 1.00 79.31 87 LEU A CA 1
ATOM 650 C C . LEU A 1 87 ? 3.742 5.239 -6.795 1.00 79.31 87 LEU A C 1
ATOM 652 O O . LEU A 1 87 ? 4.696 4.744 -6.194 1.00 79.31 87 LEU A O 1
ATOM 656 N N . PHE A 1 88 ? 2.764 5.875 -6.169 1.00 83.00 88 PHE A N 1
ATOM 657 C CA . PHE A 1 88 ? 2.547 5.788 -4.736 1.00 83.00 88 PHE A CA 1
ATOM 658 C C . PHE A 1 88 ? 1.075 5.453 -4.519 1.00 83.00 88 PHE A C 1
ATOM 660 O O . PHE A 1 88 ? 0.200 6.041 -5.143 1.00 83.00 88 PHE A O 1
ATOM 667 N N . GLN A 1 89 ? 0.771 4.462 -3.691 1.00 85.44 89 GLN A N 1
ATOM 668 C CA . GLN A 1 89 ? -0.607 4.017 -3.534 1.00 85.44 89 GLN A CA 1
ATOM 669 C C . GLN A 1 89 ? -0.842 3.435 -2.152 1.00 85.44 89 GLN A C 1
ATOM 671 O O . GLN A 1 89 ? -0.127 2.539 -1.703 1.00 85.44 89 GLN A O 1
ATOM 676 N N . ALA A 1 90 ? -1.871 3.940 -1.483 1.00 88.12 90 ALA A N 1
ATOM 677 C CA . ALA A 1 90 ? -2.306 3.427 -0.198 1.00 88.12 90 ALA A CA 1
ATOM 678 C C . ALA A 1 90 ? -3.374 2.345 -0.389 1.00 88.12 90 ALA A C 1
ATOM 680 O O . ALA A 1 90 ? -4.150 2.386 -1.343 1.00 88.12 90 ALA A O 1
ATOM 681 N N . TYR A 1 91 ? -3.430 1.394 0.539 1.00 91.12 91 TYR A N 1
ATOM 682 C CA . TYR A 1 91 ? -4.421 0.322 0.563 1.00 91.12 91 TYR A CA 1
ATOM 683 C C . TYR A 1 91 ? -5.041 0.206 1.952 1.00 91.12 91 TYR A C 1
ATOM 685 O O . TYR A 1 91 ? -4.331 0.279 2.956 1.00 91.12 91 TYR A O 1
ATOM 693 N N . ILE A 1 92 ? -6.357 0.007 1.995 1.00 90.69 92 ILE A N 1
ATOM 694 C CA . ILE A 1 92 ? -7.104 -0.326 3.205 1.00 90.69 92 ILE A CA 1
ATOM 695 C C . ILE A 1 92 ? -7.992 -1.528 2.904 1.00 90.69 92 ILE A C 1
ATOM 697 O O . ILE A 1 92 ? -8.732 -1.527 1.924 1.00 90.69 92 ILE A O 1
ATOM 701 N N . ASN A 1 93 ? -7.872 -2.583 3.710 1.00 92.75 93 ASN A N 1
ATOM 702 C CA . ASN A 1 93 ? -8.621 -3.833 3.547 1.00 92.75 93 ASN A CA 1
ATOM 703 C C . ASN A 1 93 ? -8.559 -4.391 2.109 1.00 92.75 93 ASN A C 1
ATOM 705 O O . ASN A 1 93 ? -9.569 -4.769 1.522 1.00 92.75 93 ASN A O 1
ATOM 709 N N . GLY A 1 94 ? -7.362 -4.363 1.512 1.00 89.62 94 GLY A N 1
ATOM 710 C CA . GLY A 1 94 ? -7.108 -4.826 0.142 1.00 89.62 94 GLY A CA 1
ATOM 711 C C . GLY A 1 94 ? -7.514 -3.845 -0.967 1.00 89.62 94 GLY A C 1
ATOM 712 O O . GLY A 1 94 ? -7.121 -4.034 -2.113 1.00 89.62 94 GLY A O 1
ATOM 713 N N . VAL A 1 95 ? -8.248 -2.770 -0.661 1.00 86.62 95 VAL A N 1
ATOM 714 C CA . VAL A 1 95 ? -8.709 -1.790 -1.657 1.00 86.62 95 VAL A CA 1
ATOM 715 C C . VAL A 1 95 ? -7.702 -0.653 -1.785 1.00 86.62 95 VAL A C 1
ATOM 717 O O . VAL A 1 95 ? -7.434 0.062 -0.818 1.00 86.62 95 VAL A O 1
ATOM 720 N N . GLY A 1 96 ? -7.160 -0.462 -2.986 1.00 87.44 96 GLY A N 1
ATOM 721 C CA . GLY A 1 96 ? -6.208 0.608 -3.283 1.00 87.44 96 GLY A CA 1
ATOM 722 C C . GLY A 1 96 ? -6.869 1.967 -3.523 1.00 87.44 96 GLY A C 1
ATOM 723 O O . GLY A 1 96 ? -7.974 2.036 -4.059 1.00 87.44 96 GLY A O 1
ATOM 724 N N . SER A 1 97 ? -6.154 3.046 -3.204 1.00 81.81 97 SER A N 1
ATOM 725 C CA . SER A 1 97 ? -6.612 4.438 -3.347 1.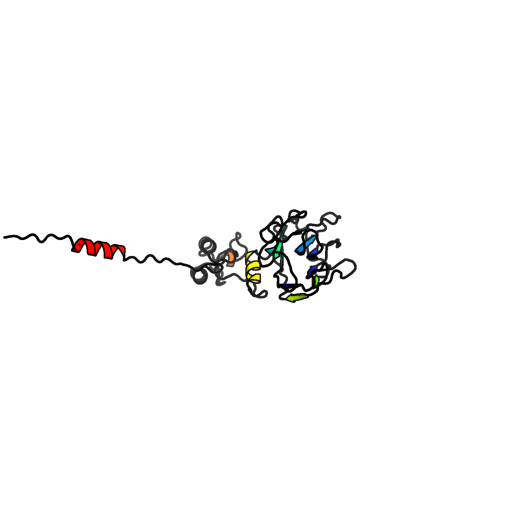00 81.81 97 SER A CA 1
ATOM 726 C C . SER A 1 97 ? -6.872 4.884 -4.784 1.00 81.81 97 SER A C 1
ATOM 728 O O . SER A 1 97 ? -7.535 5.890 -5.003 1.00 81.81 97 SER A O 1
ATOM 730 N N . GLY A 1 98 ? -6.354 4.147 -5.768 1.00 77.75 98 GLY A N 1
ATOM 731 C CA . GLY A 1 98 ? -6.352 4.574 -7.161 1.00 77.75 98 GLY A CA 1
ATOM 732 C C . GLY A 1 98 ? -5.335 5.696 -7.422 1.00 77.75 98 GLY A C 1
ATOM 733 O O . GLY A 1 98 ? -4.704 6.192 -6.483 1.00 77.75 98 GLY A O 1
ATOM 734 N N . PRO A 1 99 ? -5.165 6.086 -8.698 1.00 72.75 99 PRO A N 1
ATOM 735 C CA . PRO A 1 99 ? -4.149 7.053 -9.128 1.00 72.75 99 PRO A CA 1
ATOM 736 C C . PRO A 1 99 ? -4.378 8.470 -8.584 1.00 72.75 99 PRO A C 1
ATOM 738 O O . PRO A 1 99 ? -3.419 9.214 -8.396 1.00 72.75 99 PRO A O 1
ATOM 741 N N . ASP A 1 100 ? -5.634 8.817 -8.297 1.00 69.44 100 ASP A N 1
ATOM 742 C CA . ASP A 1 100 ? -6.033 10.148 -7.829 1.00 69.44 100 ASP A CA 1
ATOM 743 C C . ASP A 1 100 ? -6.429 10.168 -6.344 1.00 69.44 100 ASP A C 1
ATOM 745 O O . ASP A 1 100 ? -6.827 11.208 -5.830 1.00 69.44 100 ASP A O 1
ATOM 749 N N . GLY A 1 101 ? -6.327 9.035 -5.638 1.00 72.94 101 GLY A N 1
ATOM 750 C CA . GLY A 1 101 ? -6.775 8.936 -4.247 1.00 72.94 101 GLY A CA 1
ATOM 751 C C . GLY A 1 101 ? -8.299 8.894 -4.071 1.00 72.94 101 GLY A C 1
ATOM 752 O O . GLY A 1 101 ? -8.783 9.091 -2.964 1.00 72.94 101 GLY A O 1
ATOM 753 N N . ASP A 1 102 ? -9.060 8.640 -5.132 1.00 74.69 102 ASP A N 1
ATOM 754 C CA . ASP A 1 102 ? -10.520 8.527 -5.106 1.00 74.69 102 ASP A CA 1
ATOM 755 C C . ASP A 1 102 ? -10.937 7.186 -5.717 1.00 74.69 102 ASP A C 1
ATOM 757 O O . ASP A 1 102 ? -10.892 6.991 -6.935 1.00 74.69 102 ASP A O 1
ATOM 761 N N . ASN A 1 103 ? -11.265 6.217 -4.861 1.00 75.00 103 ASN A N 1
ATOM 762 C CA . ASN A 1 103 ? -11.660 4.880 -5.293 1.00 75.00 103 ASN A CA 1
ATOM 763 C C . ASN A 1 103 ? -12.397 4.113 -4.189 1.00 75.00 103 ASN A C 1
ATOM 765 O O . ASN A 1 103 ? -11.777 3.569 -3.274 1.00 75.00 103 ASN A O 1
ATOM 769 N N . SER A 1 104 ? -13.717 3.969 -4.327 1.00 81.69 104 SER A N 1
ATOM 770 C CA . SER A 1 104 ? -14.576 3.110 -3.495 1.00 81.69 104 SER A CA 1
ATOM 771 C C . SER A 1 104 ? -14.533 3.408 -1.985 1.00 81.69 104 SER A C 1
ATOM 773 O O . SER A 1 104 ? -15.434 4.066 -1.468 1.00 81.69 104 SER A O 1
ATOM 775 N N . LEU A 1 105 ? -13.525 2.910 -1.260 1.00 82.88 105 LEU A N 1
ATOM 776 C CA . LEU A 1 105 ? -13.321 3.192 0.167 1.00 82.88 105 LEU A CA 1
ATOM 777 C C . LEU A 1 105 ? -12.634 4.540 0.405 1.00 82.88 105 LEU A C 1
ATOM 779 O O . LEU A 1 105 ? -12.713 5.077 1.507 1.00 82.88 105 LEU A O 1
ATOM 783 N N . TRP A 1 106 ? -11.996 5.080 -0.627 1.00 80.31 106 TRP A N 1
ATOM 784 C CA . TRP A 1 106 ? -11.189 6.290 -0.601 1.00 80.31 106 TRP A CA 1
ATOM 785 C C . TRP A 1 106 ? -11.952 7.469 -1.200 1.00 80.31 106 TRP A C 1
ATOM 787 O O . TRP A 1 106 ? -12.581 7.300 -2.240 1.00 80.31 106 TRP A O 1
ATOM 797 N N . ASP A 1 107 ? -11.894 8.627 -0.543 1.00 74.25 107 ASP A N 1
ATOM 798 C CA . ASP A 1 107 ? -12.551 9.871 -0.949 1.00 74.25 107 ASP A CA 1
ATOM 799 C C . ASP A 1 107 ? -11.546 11.042 -0.900 1.00 74.25 107 ASP A C 1
ATOM 801 O O . ASP A 1 107 ? -10.968 11.381 0.141 1.00 74.25 107 ASP A O 1
ATOM 805 N N . SER A 1 108 ? -11.3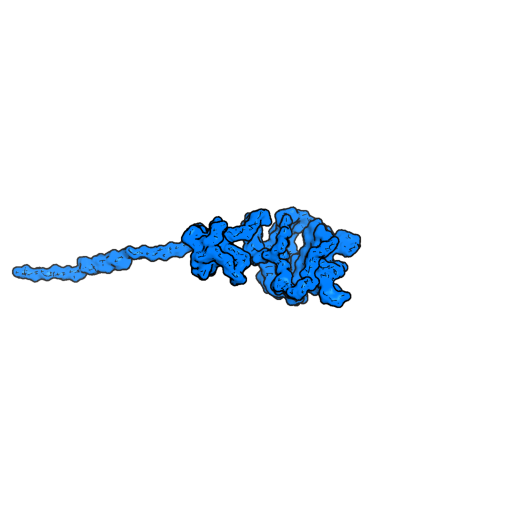55 11.690 -2.047 1.00 63.81 108 SER A N 1
ATOM 806 C CA . SER A 1 108 ? -10.452 12.824 -2.248 1.00 63.81 108 SER A CA 1
ATOM 807 C C . SER A 1 108 ? -11.070 14.179 -1.872 1.00 63.81 108 SER A C 1
ATOM 809 O O . SER A 1 108 ? -10.747 15.194 -2.490 1.00 63.81 108 SER A O 1
ATOM 811 N N . ASN A 1 109 ? -11.991 14.246 -0.907 1.00 56.28 109 ASN A N 1
ATOM 812 C CA . ASN A 1 109 ? -12.698 15.492 -0.565 1.00 56.28 109 ASN A CA 1
ATOM 813 C C . ASN A 1 109 ? -11.782 16.638 -0.056 1.00 56.28 109 ASN A C 1
ATOM 815 O O . ASN A 1 109 ? -12.242 17.762 0.146 1.00 56.28 109 ASN A O 1
ATOM 819 N N . GLU A 1 110 ? -10.480 16.389 0.123 1.00 54.03 110 GLU A N 1
ATOM 820 C CA . GLU A 1 110 ? -9.447 17.427 0.225 1.00 54.03 110 GLU A CA 1
ATOM 821 C C . GLU A 1 110 ? -8.373 17.224 -0.854 1.00 54.03 110 GLU A C 1
ATOM 823 O O . GLU A 1 110 ? -8.262 16.151 -1.443 1.00 54.03 110 GLU A O 1
ATOM 828 N N . THR A 1 111 ? -7.600 18.277 -1.140 1.00 53.00 111 THR A N 1
ATOM 829 C CA . THR A 1 111 ? -6.670 18.367 -2.278 1.00 53.00 111 THR A CA 1
ATOM 830 C C . THR A 1 111 ? -5.811 17.112 -2.458 1.00 53.00 111 THR A C 1
ATOM 832 O O . THR A 1 111 ? -4.771 16.939 -1.823 1.00 53.00 111 THR A O 1
ATOM 835 N N . SER A 1 112 ? -6.239 16.252 -3.381 1.00 50.75 112 SER A N 1
ATOM 836 C CA . SER A 1 112 ? -5.441 15.134 -3.863 1.00 50.75 112 SER A CA 1
ATOM 837 C C . SER A 1 112 ? -4.404 15.670 -4.834 1.00 50.75 112 SER A C 1
ATOM 839 O O . SER A 1 112 ? -4.725 16.306 -5.839 1.00 50.75 112 SER A O 1
ATOM 841 N N . TYR A 1 113 ? -3.137 15.487 -4.479 1.00 55.28 113 TYR A N 1
ATOM 842 C CA . TYR A 1 113 ? -2.021 15.851 -5.334 1.00 55.28 113 TYR A CA 1
ATOM 843 C C . TYR A 1 113 ? -1.673 14.616 -6.150 1.00 55.28 113 TYR A C 1
ATOM 845 O O . TYR A 1 113 ? -1.414 13.566 -5.572 1.00 55.28 113 TYR A O 1
ATOM 853 N N . SER A 1 114 ? -1.704 14.755 -7.478 1.00 53.00 114 SER A N 1
ATOM 854 C CA . SER A 1 114 ? -1.327 13.723 -8.449 1.00 53.00 114 SER A CA 1
ATOM 855 C C . SER A 1 114 ? -0.166 12.871 -7.943 1.00 53.00 114 SER A C 1
ATOM 857 O O . SER A 1 114 ? 0.900 13.395 -7.598 1.00 53.00 114 SER A O 1
ATOM 859 N N . VAL A 1 115 ? -0.388 11.565 -7.892 1.00 61.31 115 VAL A N 1
ATOM 860 C CA . VAL A 1 115 ? 0.432 10.648 -7.112 1.00 61.31 115 VAL A CA 1
ATOM 861 C C . VAL A 1 115 ? 1.507 10.016 -7.984 1.00 61.31 115 VAL A C 1
ATOM 863 O O . VAL A 1 115 ? 1.491 8.826 -8.296 1.00 61.31 115 VAL A O 1
ATOM 866 N N . THR A 1 116 ? 2.435 10.842 -8.453 1.00 69.56 116 THR A N 1
ATOM 867 C CA . THR A 1 116 ? 3.572 10.352 -9.230 1.00 69.56 116 THR A CA 1
ATOM 868 C C . THR A 1 116 ? 4.844 11.036 -8.763 1.00 69.56 116 THR A C 1
ATOM 870 O O . THR A 1 116 ? 4.971 12.258 -8.852 1.00 69.56 116 THR A O 1
ATOM 873 N N . PHE A 1 117 ? 5.786 10.251 -8.245 1.00 74.56 117 PHE A N 1
ATOM 874 C CA . PHE A 1 117 ? 7.146 10.719 -8.005 1.00 74.56 117 PHE A CA 1
ATOM 875 C C . PHE A 1 117 ? 7.906 10.889 -9.322 1.00 74.56 117 PHE 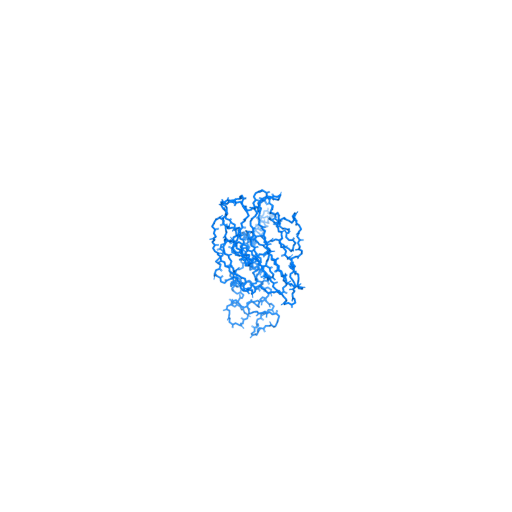A C 1
ATOM 877 O O . PHE A 1 117 ? 7.625 10.183 -10.293 1.00 74.56 117 PHE A O 1
ATOM 884 N N . PRO A 1 118 ? 8.918 11.772 -9.358 1.00 76.00 118 PRO A N 1
ATOM 885 C CA . PRO A 1 118 ? 9.922 11.738 -10.410 1.00 76.00 118 PRO A CA 1
ATOM 886 C C . PRO A 1 118 ? 10.522 10.335 -10.564 1.00 76.00 118 PRO A C 1
ATOM 888 O O . PRO A 1 118 ? 10.950 9.720 -9.589 1.00 76.00 118 PRO A O 1
ATOM 891 N N . THR A 1 119 ? 10.581 9.854 -11.803 1.00 81.56 119 THR A N 1
ATOM 892 C CA . THR A 1 119 ? 11.183 8.563 -12.181 1.00 81.56 119 THR A CA 1
ATOM 893 C C . THR A 1 119 ? 12.629 8.712 -12.663 1.00 81.56 119 THR A C 1
ATOM 895 O O . THR A 1 119 ? 13.214 7.796 -13.232 1.00 81.56 119 THR A O 1
ATOM 898 N N . ASP A 1 120 ? 13.234 9.880 -12.441 1.00 79.75 120 ASP A N 1
ATOM 899 C CA . ASP A 1 120 ? 14.607 10.215 -12.836 1.00 79.75 120 ASP A CA 1
ATOM 900 C C . ASP A 1 120 ? 15.672 9.722 -11.837 1.00 79.75 120 ASP A C 1
ATOM 902 O O . ASP A 1 120 ? 16.846 10.080 -11.945 1.00 79.75 120 ASP A O 1
ATOM 906 N N . GLY A 1 121 ? 15.268 8.899 -10.863 1.00 76.00 121 GLY A N 1
ATOM 907 C CA . GLY A 1 121 ? 16.138 8.364 -9.816 1.00 76.00 121 GLY A CA 1
ATOM 908 C C . GLY A 1 121 ? 16.473 9.364 -8.707 1.00 76.00 121 GLY A C 1
ATOM 909 O O . GLY A 1 121 ? 17.366 9.098 -7.909 1.00 76.00 121 GLY A O 1
ATOM 910 N N . THR A 1 122 ? 15.792 10.514 -8.643 1.00 76.88 122 THR A N 1
ATOM 911 C CA . THR A 1 122 ? 16.033 11.522 -7.594 1.00 76.88 122 THR A CA 1
ATOM 912 C C . THR A 1 122 ? 15.313 11.238 -6.276 1.00 76.88 122 THR A C 1
ATOM 914 O O . THR A 1 122 ? 15.653 11.851 -5.266 1.00 76.88 122 THR A O 1
ATOM 917 N N . VAL A 1 123 ? 14.338 10.322 -6.262 1.00 77.94 123 VAL A N 1
ATOM 918 C CA . VAL A 1 123 ? 13.571 9.955 -5.063 1.00 77.94 123 VAL A CA 1
ATOM 919 C C . VAL A 1 123 ? 14.099 8.654 -4.471 1.00 77.94 123 VAL A C 1
ATOM 921 O O . VAL A 1 123 ? 13.953 7.593 -5.073 1.00 77.94 123 VAL A O 1
ATOM 924 N N . ASP A 1 124 ? 14.64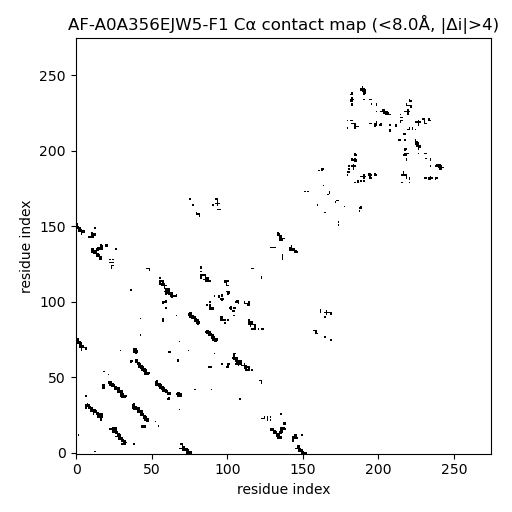6 8.734 -3.258 1.00 79.31 124 ASP A N 1
ATOM 925 C CA . ASP A 1 124 ? 15.174 7.587 -2.519 1.00 79.31 124 ASP A CA 1
ATOM 926 C C . ASP A 1 124 ? 14.709 7.597 -1.057 1.00 79.31 124 ASP A C 1
ATOM 928 O O . ASP A 1 124 ? 14.945 8.551 -0.323 1.00 79.31 124 ASP A O 1
ATOM 932 N N . PHE A 1 125 ? 14.057 6.517 -0.620 1.00 80.56 125 PHE A N 1
ATOM 933 C CA . PHE A 1 125 ? 13.577 6.364 0.753 1.00 80.56 125 PHE A CA 1
ATOM 934 C C . PHE A 1 125 ? 14.588 5.669 1.674 1.00 80.56 125 PHE A C 1
ATOM 936 O O . PHE A 1 125 ? 14.296 5.531 2.866 1.00 80.56 125 PHE A O 1
ATOM 943 N N . ASP A 1 126 ? 15.773 5.277 1.191 1.00 82.44 126 ASP A N 1
ATOM 944 C CA . ASP A 1 126 ? 16.894 4.829 2.027 1.00 82.44 126 ASP A CA 1
ATOM 945 C C . ASP A 1 126 ? 17.573 6.014 2.737 1.00 82.44 126 ASP A C 1
ATOM 947 O O . ASP A 1 126 ? 18.727 6.386 2.524 1.00 82.44 126 ASP A O 1
ATOM 951 N N . THR A 1 127 ? 16.802 6.670 3.601 1.00 80.69 127 THR A N 1
ATOM 952 C CA . THR A 1 127 ? 17.263 7.820 4.373 1.00 80.69 127 THR A CA 1
ATOM 953 C C . THR A 1 127 ? 17.697 7.408 5.775 1.00 80.69 127 THR A C 1
ATOM 955 O O . THR A 1 127 ? 17.190 6.444 6.356 1.00 80.69 127 THR A O 1
ATOM 958 N N . ALA A 1 128 ? 18.562 8.215 6.396 1.00 83.38 128 ALA A N 1
ATOM 959 C CA . ALA A 1 128 ? 18.968 8.041 7.796 1.00 83.38 128 ALA A CA 1
ATOM 960 C C . ALA A 1 128 ? 17.830 8.288 8.814 1.00 83.38 128 ALA A C 1
ATOM 962 O O . ALA A 1 128 ? 18.043 8.177 10.022 1.00 83.38 128 ALA A O 1
ATOM 963 N N . VAL A 1 129 ? 16.625 8.650 8.355 1.00 81.62 129 VAL A N 1
ATOM 964 C CA . VAL A 1 129 ? 15.464 8.857 9.221 1.00 81.62 129 VAL A CA 1
ATOM 965 C C . VAL A 1 129 ? 14.979 7.515 9.766 1.00 81.62 129 VAL A C 1
ATOM 967 O O . VAL A 1 129 ? 14.747 6.567 9.012 1.00 81.62 129 VAL A O 1
ATOM 970 N N . SER A 1 130 ? 14.801 7.434 11.084 1.00 86.69 130 SER A N 1
ATOM 971 C CA . SER A 1 130 ? 14.341 6.215 11.748 1.00 86.69 130 SER A CA 1
ATOM 972 C C . SER A 1 130 ? 12.919 5.832 11.344 1.00 86.69 130 SER A C 1
ATOM 974 O O . SER A 1 130 ? 12.031 6.683 11.257 1.00 86.69 130 SER A O 1
ATOM 976 N N . LEU A 1 131 ? 12.705 4.526 11.193 1.00 89.50 131 LEU A N 1
ATOM 977 C CA . LEU A 1 131 ? 11.382 3.918 11.209 1.00 89.50 131 LEU A CA 1
ATOM 978 C C . LEU A 1 131 ? 10.869 3.854 12.655 1.00 89.50 131 LEU A C 1
ATOM 980 O O . LEU A 1 131 ? 11.569 3.385 13.553 1.00 89.50 131 LEU A O 1
ATOM 984 N N . TYR A 1 132 ? 9.637 4.296 12.864 1.00 91.69 132 TYR A N 1
ATOM 985 C CA . TYR A 1 132 ? 8.901 4.188 14.112 1.00 91.69 132 TYR A CA 1
ATOM 986 C C . TYR A 1 132 ? 7.623 3.390 13.889 1.00 91.69 132 TYR A C 1
ATOM 988 O O . TYR A 1 132 ? 6.868 3.663 12.957 1.00 91.69 132 TYR A O 1
ATOM 996 N N . LEU A 1 133 ? 7.364 2.455 14.801 1.00 94.25 133 LEU A N 1
ATOM 997 C CA . LEU A 1 133 ? 6.044 1.875 15.005 1.00 94.25 133 LEU A CA 1
ATOM 998 C C . LEU A 1 133 ? 5.398 2.568 16.206 1.00 94.25 133 LEU A C 1
ATOM 1000 O O . LEU A 1 133 ? 6.034 2.757 17.246 1.00 94.25 133 LEU A O 1
ATOM 1004 N N . GLY A 1 134 ? 4.152 2.984 16.029 1.00 94.62 134 GLY A N 1
ATOM 1005 C CA . GLY A 1 134 ? 3.317 3.601 17.050 1.00 94.62 134 GLY A CA 1
ATOM 1006 C C . GLY A 1 134 ? 3.620 5.064 17.392 1.00 94.62 134 GLY A C 1
ATOM 1007 O O . GLY A 1 134 ? 3.227 5.531 18.461 1.00 94.62 134 GLY A O 1
ATOM 1008 N N . ALA A 1 135 ? 4.327 5.800 16.533 1.00 92.06 135 ALA A N 1
ATOM 1009 C CA . ALA A 1 135 ? 4.475 7.251 16.652 1.00 92.06 135 ALA A CA 1
ATOM 1010 C C . ALA A 1 135 ? 4.860 7.896 15.315 1.00 92.06 135 ALA A C 1
ATOM 1012 O O . ALA A 1 135 ? 5.410 7.243 14.424 1.00 92.06 135 ALA A O 1
ATOM 1013 N N . ALA A 1 136 ? 4.661 9.212 15.217 1.00 88.94 136 ALA A N 1
ATOM 1014 C CA . ALA A 1 136 ? 5.259 10.028 14.171 1.00 88.94 136 ALA A CA 1
ATOM 1015 C C . ALA A 1 136 ? 6.732 10.313 14.493 1.00 88.94 136 ALA A C 1
ATOM 1017 O O . ALA A 1 136 ? 7.045 10.868 15.552 1.00 88.94 136 ALA A O 1
ATOM 1018 N N . GLY A 1 137 ? 7.625 10.003 13.554 1.00 80.56 137 GLY A N 1
ATOM 1019 C CA . GLY A 1 137 ? 9.008 10.469 13.566 1.00 80.56 137 GLY A CA 1
ATOM 1020 C C . GLY A 1 137 ? 9.103 11.927 13.118 1.00 80.56 137 GLY A C 1
ATOM 1021 O O . GLY A 1 137 ? 8.684 12.274 12.015 1.00 80.56 137 GLY A O 1
ATOM 1022 N N . THR A 1 138 ? 9.664 12.792 13.958 1.00 72.75 138 THR A N 1
ATOM 1023 C CA . THR A 1 138 ? 9.951 14.197 13.635 1.00 72.75 138 THR A CA 1
ATOM 1024 C C . THR A 1 138 ? 11.441 14.487 13.802 1.00 72.75 138 THR A C 1
ATOM 1026 O O . THR A 1 138 ? 12.173 13.722 14.430 1.00 72.75 138 THR A O 1
ATOM 1029 N N . ALA A 1 139 ? 11.902 15.634 13.294 1.00 66.75 139 ALA A N 1
ATOM 1030 C CA . ALA A 1 139 ? 13.284 16.082 13.487 1.00 66.75 139 ALA A CA 1
ATOM 1031 C C . ALA A 1 139 ? 13.682 16.243 14.972 1.00 66.75 139 ALA A C 1
ATOM 1033 O O . ALA A 1 139 ? 14.866 16.238 15.295 1.00 66.75 139 ALA A O 1
ATOM 1034 N N . THR A 1 140 ? 12.709 16.390 15.880 1.00 70.12 140 THR A N 1
ATOM 1035 C CA . THR A 1 140 ? 12.925 16.617 17.319 1.00 70.12 140 THR A CA 1
ATOM 1036 C C . THR A 1 140 ? 12.564 15.417 18.198 1.00 70.12 140 THR A C 1
ATOM 1038 O O . THR A 1 140 ? 12.677 15.510 19.420 1.00 70.12 140 THR A O 1
ATOM 1041 N N . GLY A 1 141 ? 12.149 14.287 17.615 1.00 76.62 141 GLY A N 1
ATOM 1042 C CA . GLY A 1 141 ? 11.826 13.064 18.350 1.00 76.62 141 GLY A CA 1
ATOM 1043 C C . GLY A 1 141 ? 10.512 12.420 17.908 1.00 76.62 141 GLY A C 1
ATOM 1044 O O . GLY A 1 141 ? 10.222 12.329 16.721 1.00 76.62 141 GLY A O 1
ATOM 1045 N N . ARG A 1 142 ? 9.739 11.919 18.877 1.00 85.88 142 ARG A N 1
ATOM 1046 C CA . ARG A 1 142 ? 8.473 11.201 18.657 1.00 85.88 142 ARG A CA 1
ATOM 1047 C C . ARG A 1 142 ? 7.285 12.075 19.054 1.00 85.88 142 ARG A C 1
ATOM 1049 O O . ARG A 1 142 ? 7.328 12.713 20.105 1.00 85.88 142 ARG A O 1
ATOM 1056 N N . SER A 1 143 ? 6.222 12.077 18.256 1.00 88.75 143 SER A N 1
ATOM 1057 C CA . SER A 1 143 ? 4.951 12.741 18.579 1.00 88.75 143 SER A CA 1
ATOM 1058 C C . SER A 1 143 ? 3.754 11.894 18.145 1.00 88.75 143 SER A C 1
ATOM 1060 O O . SER A 1 143 ? 3.925 10.913 17.426 1.00 88.75 143 SER A O 1
ATOM 1062 N N . SER A 1 144 ? 2.547 12.278 18.578 1.00 91.50 144 SER A N 1
ATOM 1063 C CA . SER A 1 144 ? 1.280 11.671 18.128 1.00 91.50 144 SER A CA 1
ATOM 1064 C C . SER A 1 144 ? 1.268 10.136 18.275 1.00 91.50 144 SER A C 1
ATOM 1066 O O . SER A 1 144 ? 1.222 9.421 17.269 1.00 91.50 144 SER A O 1
ATOM 1068 N N . PRO A 1 145 ? 1.425 9.623 19.513 1.00 94.19 145 PRO A N 1
ATOM 1069 C CA . PRO A 1 145 ? 1.550 8.192 19.761 1.00 94.19 145 PRO A CA 1
ATOM 1070 C C . PRO A 1 145 ? 0.291 7.449 19.316 1.00 94.19 145 PRO A C 1
ATOM 1072 O O . PRO A 1 145 ? -0.817 7.939 19.514 1.00 94.19 145 PRO A O 1
ATOM 1075 N N . TYR A 1 146 ? 0.482 6.261 18.757 1.00 96.62 146 TYR A N 1
ATOM 1076 C CA . TYR A 1 146 ? -0.600 5.337 18.449 1.00 96.62 146 TYR A CA 1
ATOM 1077 C C . TYR A 1 146 ? -1.084 4.622 19.704 1.00 96.62 146 TYR A C 1
ATOM 1079 O O . TYR A 1 146 ? -0.273 4.194 20.532 1.00 96.62 146 TYR A O 1
ATOM 1087 N N . LYS A 1 147 ? -2.402 4.489 19.827 1.00 97.25 147 LYS A N 1
ATOM 1088 C CA . LYS A 1 147 ? -3.064 3.786 20.920 1.00 97.25 147 LYS A CA 1
ATOM 1089 C C . LYS A 1 147 ? -3.875 2.652 20.316 1.00 97.25 147 LYS A C 1
ATOM 1091 O O . LYS A 1 147 ? -4.904 2.880 19.685 1.00 97.25 147 LYS A O 1
ATOM 1096 N N . GLY A 1 148 ? -3.370 1.439 20.482 1.00 96.50 148 GLY A N 1
ATOM 1097 C CA . GLY A 1 148 ? -3.991 0.251 19.928 1.00 96.50 148 GLY A CA 1
ATOM 1098 C C . GLY A 1 148 ? -2.996 -0.872 19.696 1.00 96.50 148 GLY A C 1
ATOM 1099 O O . GLY A 1 148 ? -1.850 -0.820 20.149 1.00 96.50 148 GLY A O 1
ATOM 1100 N N . ASP A 1 149 ? -3.444 -1.853 18.926 1.00 97.69 149 ASP A N 1
ATOM 1101 C CA . ASP A 1 149 ? -2.679 -3.040 18.570 1.00 97.69 149 ASP A CA 1
ATOM 1102 C C . ASP A 1 149 ? -2.165 -2.944 17.125 1.00 97.69 149 ASP A C 1
ATOM 1104 O O . ASP A 1 149 ? -2.815 -2.364 16.246 1.00 97.69 149 ASP A O 1
ATOM 1108 N N . ILE A 1 150 ? -0.985 -3.517 16.885 1.00 96.69 150 ILE A N 1
ATOM 1109 C CA . ILE A 1 150 ? -0.384 -3.724 15.562 1.00 96.69 150 ILE A CA 1
ATOM 1110 C C . ILE A 1 150 ? -0.004 -5.198 15.476 1.00 96.69 150 ILE A C 1
ATOM 1112 O O . ILE A 1 150 ? 0.568 -5.732 16.424 1.00 96.69 150 ILE A O 1
ATOM 1116 N N . ASP A 1 151 ? -0.287 -5.819 14.336 1.00 94.88 151 ASP A N 1
ATOM 1117 C CA . ASP A 1 151 ? 0.110 -7.198 14.049 1.00 94.88 151 ASP A CA 1
ATOM 1118 C C . ASP A 1 151 ? 0.575 -7.347 12.594 1.00 94.88 151 ASP A C 1
ATOM 1120 O O . ASP A 1 151 ? 0.243 -6.499 11.756 1.00 94.88 151 ASP A O 1
ATOM 1124 N N . ASP A 1 152 ? 1.351 -8.393 12.304 1.00 92.12 152 ASP A N 1
ATOM 1125 C CA . ASP A 1 152 ? 1.881 -8.737 10.973 1.00 92.12 152 ASP A CA 1
ATOM 1126 C C . ASP A 1 152 ? 2.510 -7.545 10.231 1.00 92.12 152 ASP A C 1
ATOM 1128 O O . ASP A 1 152 ? 2.126 -7.177 9.117 1.00 92.12 152 ASP A O 1
ATOM 1132 N N . PHE A 1 153 ? 3.466 -6.877 10.880 1.00 91.81 153 PHE A N 1
ATOM 1133 C CA . PHE A 1 153 ? 4.218 -5.795 10.249 1.00 91.81 153 PHE A CA 1
ATOM 1134 C C . PHE A 1 153 ? 5.320 -6.348 9.338 1.00 91.81 153 PHE A C 1
ATOM 1136 O O . PHE A 1 153 ? 6.189 -7.093 9.791 1.00 91.81 153 PHE A O 1
ATOM 1143 N N . ALA A 1 154 ? 5.335 -5.902 8.082 1.00 92.00 154 ALA A N 1
ATOM 1144 C CA . ALA A 1 154 ? 6.337 -6.282 7.094 1.00 92.00 154 ALA A CA 1
ATOM 1145 C C . ALA A 1 154 ? 6.716 -5.104 6.178 1.00 92.00 154 ALA A C 1
ATOM 1147 O O . ALA A 1 154 ? 5.963 -4.141 6.020 1.00 92.00 154 ALA A O 1
ATOM 1148 N N . ILE A 1 155 ? 7.918 -5.183 5.602 1.00 90.25 155 ILE A N 1
ATOM 1149 C CA . ILE A 1 155 ? 8.454 -4.252 4.601 1.00 90.25 155 ILE A CA 1
ATOM 1150 C C . ILE A 1 155 ? 9.106 -5.086 3.501 1.00 90.25 155 ILE A C 1
ATOM 1152 O O . ILE A 1 155 ? 9.886 -5.993 3.792 1.00 90.25 155 ILE A O 1
ATOM 1156 N N . TRP A 1 156 ? 8.837 -4.727 2.249 1.00 89.31 156 TRP A N 1
ATOM 1157 C CA . TRP A 1 156 ? 9.416 -5.356 1.068 1.00 89.31 156 TRP A CA 1
ATOM 1158 C C . TRP A 1 156 ? 10.404 -4.413 0.386 1.00 89.31 156 TRP A C 1
ATOM 1160 O O . TRP A 1 156 ? 10.266 -3.193 0.442 1.00 89.31 156 TRP A O 1
ATOM 1170 N N . THR A 1 157 ? 11.397 -4.988 -0.291 1.00 86.62 157 THR A N 1
ATOM 1171 C CA . THR A 1 157 ? 12.357 -4.251 -1.132 1.00 86.62 157 THR A CA 1
ATOM 1172 C C . THR A 1 157 ? 11.859 -4.060 -2.568 1.00 86.62 157 THR A C 1
ATOM 1174 O O . THR A 1 157 ? 12.616 -3.604 -3.420 1.00 86.62 157 THR A O 1
ATOM 1177 N N . ARG A 1 158 ? 10.609 -4.445 -2.853 1.00 86.31 158 ARG A N 1
ATOM 1178 C CA . ARG A 1 158 ? 9.930 -4.283 -4.143 1.00 86.31 158 ARG A CA 1
ATOM 1179 C C . ARG A 1 158 ? 8.523 -3.735 -3.934 1.00 86.31 158 ARG A C 1
ATOM 1181 O O . ARG A 1 158 ? 7.945 -3.912 -2.861 1.00 86.31 158 ARG A O 1
ATOM 1188 N N . ALA A 1 159 ? 7.969 -3.121 -4.974 1.00 85.81 159 ALA A N 1
ATOM 1189 C CA . ALA A 1 159 ? 6.552 -2.798 -5.014 1.00 85.81 159 ALA A CA 1
ATOM 1190 C C . ALA A 1 159 ? 5.730 -4.095 -5.086 1.00 85.81 159 ALA A C 1
ATOM 1192 O O . ALA A 1 159 ? 6.057 -4.997 -5.862 1.00 85.81 159 ALA A O 1
ATOM 1193 N N . LEU A 1 160 ? 4.691 -4.189 -4.256 1.00 86.75 160 LEU A N 1
ATOM 1194 C CA . LEU A 1 160 ? 3.699 -5.258 -4.343 1.00 86.75 160 LEU A CA 1
ATOM 1195 C C . LEU A 1 160 ? 2.582 -4.850 -5.311 1.00 86.75 160 LEU A C 1
ATOM 1197 O O . LEU A 1 160 ? 2.194 -3.679 -5.357 1.00 86.75 160 LEU A O 1
ATOM 1201 N N . SER A 1 161 ? 2.046 -5.811 -6.057 1.00 84.12 161 SER A N 1
ATOM 1202 C CA . SER A 1 161 ? 0.873 -5.631 -6.907 1.00 84.12 161 SER A CA 1
ATOM 1203 C C . SER A 1 161 ? -0.403 -5.500 -6.064 1.00 84.12 161 SER A C 1
ATOM 1205 O O . SER A 1 161 ? -0.460 -5.897 -4.897 1.00 84.12 161 SER A O 1
ATOM 1207 N N . ALA A 1 162 ? -1.472 -4.961 -6.657 1.00 79.94 162 ALA A N 1
ATOM 1208 C CA . ALA A 1 162 ? -2.766 -4.872 -5.977 1.00 79.94 162 ALA A CA 1
ATOM 1209 C C . ALA A 1 162 ? -3.323 -6.256 -5.583 1.00 79.94 162 ALA A C 1
ATOM 1211 O O . ALA A 1 162 ? -3.988 -6.376 -4.553 1.00 79.94 162 ALA A O 1
ATOM 1212 N N . ALA A 1 163 ? -3.033 -7.294 -6.375 1.00 76.94 163 ALA A N 1
ATOM 1213 C CA . ALA A 1 163 ? -3.451 -8.664 -6.096 1.00 76.94 163 ALA A CA 1
ATOM 1214 C C . ALA A 1 163 ? -2.702 -9.253 -4.895 1.00 76.94 163 ALA A C 1
ATOM 1216 O O . ALA A 1 163 ? -3.330 -9.847 -4.021 1.00 76.94 163 ALA A O 1
ATOM 1217 N N . GLU A 1 164 ? -1.394 -9.003 -4.789 1.00 83.81 164 GLU A N 1
ATOM 1218 C CA . GLU A 1 164 ? -0.593 -9.445 -3.642 1.00 83.81 164 GLU A CA 1
ATOM 1219 C C . GLU A 1 164 ? -1.088 -8.801 -2.339 1.00 83.81 164 GLU A C 1
ATOM 1221 O O . GLU A 1 164 ? -1.263 -9.471 -1.321 1.00 83.81 164 GLU A O 1
ATOM 1226 N N . ILE A 1 165 ? -1.406 -7.502 -2.374 1.00 87.38 165 ILE A N 1
ATOM 1227 C CA . ILE A 1 165 ? -1.982 -6.798 -1.220 1.00 87.38 165 ILE A CA 1
ATOM 1228 C C . ILE A 1 165 ? -3.354 -7.370 -0.833 1.00 87.38 165 ILE A C 1
ATOM 1230 O O . ILE A 1 165 ? -3.651 -7.514 0.358 1.00 87.38 165 ILE A O 1
ATOM 1234 N N . LEU A 1 166 ? -4.199 -7.699 -1.816 1.00 83.56 166 LEU A N 1
ATOM 1235 C CA . LEU A 1 166 ? -5.500 -8.322 -1.571 1.00 83.56 166 LEU A CA 1
ATOM 1236 C C . LEU A 1 166 ? -5.349 -9.722 -0.959 1.00 83.56 166 LEU A C 1
ATOM 1238 O O . LEU A 1 166 ? -6.072 -10.047 -0.018 1.00 83.56 166 LEU A O 1
ATOM 1242 N N . ALA A 1 167 ? -4.399 -10.522 -1.444 1.00 79.69 167 ALA A N 1
ATOM 1243 C CA . ALA A 1 167 ? -4.117 -11.850 -0.912 1.00 79.69 167 ALA A CA 1
ATOM 1244 C C . ALA A 1 167 ? -3.662 -11.783 0.555 1.00 79.69 167 ALA A C 1
ATOM 1246 O O . ALA A 1 167 ? -4.186 -12.521 1.391 1.00 79.69 167 ALA A O 1
ATOM 1247 N N . ILE A 1 168 ? -2.761 -10.854 0.899 1.00 88.62 168 ILE A N 1
ATOM 1248 C CA . ILE A 1 168 ? -2.332 -10.624 2.290 1.00 88.62 168 ILE A CA 1
ATOM 1249 C C . ILE A 1 168 ? -3.529 -10.240 3.171 1.00 88.62 168 ILE A C 1
ATOM 1251 O O . ILE A 1 168 ? -3.714 -10.801 4.251 1.00 88.62 168 ILE A O 1
ATOM 1255 N N . TYR A 1 169 ? -4.399 -9.338 2.702 1.00 90.44 169 TYR A N 1
ATOM 1256 C CA . TYR A 1 169 ? -5.627 -8.990 3.425 1.00 90.44 169 TYR A CA 1
ATOM 1257 C C . TYR A 1 169 ? -6.549 -10.203 3.652 1.00 90.44 169 TYR A C 1
ATOM 1259 O O . TYR A 1 169 ? -7.187 -10.308 4.698 1.00 90.44 169 TYR A O 1
ATOM 1267 N N . GLN A 1 170 ? -6.600 -11.138 2.703 1.00 87.06 170 GLN A N 1
ATOM 1268 C CA . GLN A 1 170 ? -7.386 -12.372 2.797 1.00 87.06 170 GLN A CA 1
ATOM 1269 C C . GLN A 1 170 ? -6.708 -13.478 3.627 1.00 87.06 170 GLN A C 1
ATOM 1271 O O . GLN A 1 170 ? -7.272 -14.565 3.764 1.00 87.06 170 GLN A O 1
ATOM 1276 N N . GLY A 1 171 ? -5.542 -13.203 4.220 1.00 82.44 171 GLY A N 1
ATOM 1277 C CA . GLY A 1 171 ? -4.842 -14.117 5.121 1.00 82.44 171 GLY A CA 1
ATOM 1278 C C . GLY A 1 171 ? -3.735 -14.940 4.465 1.00 82.44 171 GLY A C 1
ATOM 1279 O O . GLY A 1 171 ? -3.341 -15.961 5.028 1.00 82.44 171 GLY A O 1
ATOM 1280 N N . ALA A 1 172 ? -3.232 -14.531 3.295 1.00 78.62 172 ALA A N 1
ATOM 1281 C CA . ALA A 1 172 ? -1.967 -15.062 2.799 1.00 78.62 172 ALA A CA 1
ATOM 1282 C C . ALA A 1 172 ? -0.833 -14.735 3.785 1.00 78.62 172 ALA A C 1
ATOM 1284 O O . ALA A 1 172 ? -0.822 -13.672 4.408 1.00 78.62 172 ALA A O 1
ATOM 1285 N N . ASP A 1 173 ? 0.118 -15.658 3.925 1.00 75.88 173 ASP A N 1
ATOM 1286 C CA . ASP A 1 173 ? 1.271 -15.472 4.803 1.00 75.88 173 ASP A CA 1
ATOM 1287 C C . ASP A 1 173 ? 2.144 -14.315 4.284 1.00 75.88 173 ASP A C 1
ATOM 1289 O O . ASP A 1 173 ? 2.518 -14.279 3.114 1.00 75.88 173 ASP A O 1
ATOM 1293 N N . ILE A 1 174 ? 2.461 -13.366 5.166 1.00 70.69 174 ILE A N 1
ATOM 1294 C CA . ILE A 1 174 ? 3.300 -12.194 4.874 1.00 70.69 174 ILE A CA 1
ATOM 1295 C C . ILE A 1 174 ? 4.778 -12.550 4.649 1.00 70.69 174 ILE A C 1
ATOM 1297 O O . ILE A 1 174 ? 5.525 -11.739 4.100 1.00 70.69 174 ILE A O 1
ATOM 1301 N N . LEU A 1 175 ? 5.205 -13.729 5.116 1.00 60.56 175 LEU A N 1
ATOM 1302 C CA . LEU A 1 175 ? 6.557 -14.270 4.970 1.00 60.56 175 LEU A CA 1
ATOM 1303 C C . LEU A 1 175 ? 6.633 -15.408 3.964 1.00 60.56 175 LEU A C 1
ATOM 1305 O O . LEU A 1 175 ? 7.747 -15.800 3.600 1.00 60.56 175 LEU A O 1
ATOM 1309 N N . ALA A 1 176 ? 5.488 -15.921 3.499 1.00 53.44 176 ALA A N 1
ATOM 1310 C CA . ALA A 1 176 ? 5.516 -16.573 2.209 1.00 53.44 176 ALA A CA 1
ATOM 1311 C C . ALA A 1 176 ? 6.051 -15.500 1.267 1.00 53.44 176 ALA A C 1
ATOM 1313 O O . ALA A 1 176 ? 5.504 -14.388 1.229 1.00 53.44 176 ALA A O 1
ATOM 1314 N N . PRO A 1 177 ? 7.134 -15.766 0.525 1.00 49.84 177 PRO A N 1
ATOM 1315 C CA . PRO A 1 177 ? 7.308 -14.961 -0.653 1.00 49.84 177 PRO A CA 1
ATOM 1316 C C . PRO A 1 177 ? 5.961 -15.105 -1.376 1.00 49.84 177 PRO A C 1
ATOM 1318 O O . PRO A 1 177 ? 5.379 -16.196 -1.403 1.00 49.84 177 PRO A O 1
ATOM 1321 N N . GLN A 1 178 ? 5.385 -14.013 -1.872 1.00 52.75 178 GLN A N 1
ATOM 1322 C CA . GLN A 1 178 ? 4.368 -14.146 -2.914 1.00 52.75 178 GLN A CA 1
ATOM 1323 C C . GLN A 1 178 ? 5.140 -14.634 -4.151 1.00 52.75 178 GLN A C 1
ATOM 1325 O O . GLN A 1 178 ? 5.432 -13.882 -5.073 1.00 52.75 178 GLN A O 1
ATOM 1330 N N . ASP A 1 179 ? 5.635 -15.865 -4.006 1.00 52.53 179 ASP A N 1
ATOM 1331 C CA . ASP A 1 179 ? 6.147 -16.790 -4.973 1.00 52.53 179 ASP A CA 1
ATOM 1332 C C . ASP A 1 179 ? 4.910 -17.041 -5.818 1.00 52.53 179 ASP A C 1
ATOM 1334 O O . ASP A 1 179 ? 3.941 -17.633 -5.335 1.00 52.53 179 ASP A O 1
ATOM 1338 N N . ASP A 1 180 ? 4.915 -16.518 -7.040 1.00 68.94 180 ASP A N 1
ATOM 1339 C CA . ASP A 1 180 ? 4.793 -17.433 -8.154 1.00 68.94 180 ASP A CA 1
ATOM 1340 C C . ASP A 1 180 ? 3.643 -18.442 -7.923 1.00 68.94 180 ASP A C 1
ATOM 1342 O O . ASP A 1 180 ? 3.870 -19.631 -7.680 1.00 68.94 180 ASP A O 1
ATOM 1346 N N . ILE A 1 181 ? 2.387 -17.955 -7.904 1.00 81.44 181 ILE A N 1
ATOM 1347 C CA . ILE A 1 181 ? 1.202 -18.826 -7.806 1.00 81.44 181 ILE A CA 1
ATOM 1348 C C . ILE A 1 181 ? 1.327 -19.814 -8.959 1.00 81.44 181 ILE A C 1
ATOM 1350 O O . ILE A 1 181 ? 1.300 -19.368 -10.104 1.00 81.44 181 ILE A O 1
ATOM 1354 N N . PRO A 1 182 ? 1.502 -21.127 -8.723 1.00 84.31 182 PRO A N 1
ATOM 1355 C CA . PRO A 1 182 ? 1.872 -22.036 -9.798 1.00 84.31 182 PRO A CA 1
ATOM 1356 C C . PRO A 1 182 ? 0.854 -21.975 -10.936 1.00 84.31 182 PRO A C 1
ATOM 1358 O O . PRO A 1 182 ? -0.303 -22.331 -10.741 1.00 84.31 182 PRO A O 1
ATOM 1361 N N . GLY A 1 183 ? 1.271 -21.501 -12.112 1.00 89.88 183 GLY A N 1
ATOM 1362 C CA . GLY A 1 183 ? 0.367 -21.236 -13.233 1.00 89.88 183 GLY A CA 1
ATOM 1363 C C . GLY A 1 183 ? 0.045 -19.767 -13.522 1.00 89.88 183 GLY A C 1
ATOM 1364 O O . GLY A 1 183 ? -0.533 -19.522 -14.570 1.00 89.88 183 GLY A O 1
ATOM 1365 N N . ASP A 1 184 ? 0.396 -18.821 -12.653 1.00 90.75 184 ASP A N 1
ATOM 1366 C CA . ASP A 1 184 ? 0.175 -17.374 -12.797 1.00 90.75 184 ASP A CA 1
ATOM 1367 C C . ASP A 1 184 ? 1.433 -16.730 -13.395 1.00 90.75 184 ASP A C 1
ATOM 1369 O O . ASP A 1 184 ? 2.347 -16.304 -12.686 1.00 90.75 184 ASP A O 1
ATOM 1373 N N . ALA A 1 185 ? 1.528 -16.758 -14.723 1.00 90.81 185 ALA A N 1
ATOM 1374 C CA . ALA A 1 185 ? 2.670 -16.213 -15.450 1.00 90.81 185 ALA A CA 1
ATOM 1375 C C . ALA A 1 185 ? 2.608 -14.686 -15.568 1.00 90.81 185 ALA A C 1
ATOM 1377 O O . ALA A 1 185 ? 3.610 -14.071 -15.948 1.00 90.81 185 ALA A O 1
ATOM 1378 N N . ASP A 1 186 ? 1.451 -14.057 -15.335 1.00 86.75 186 ASP A N 1
ATOM 1379 C CA . ASP A 1 186 ? 1.311 -12.602 -15.381 1.00 86.75 186 ASP A CA 1
ATOM 1380 C C . ASP A 1 186 ? 1.330 -11.882 -14.032 1.00 86.75 186 ASP A C 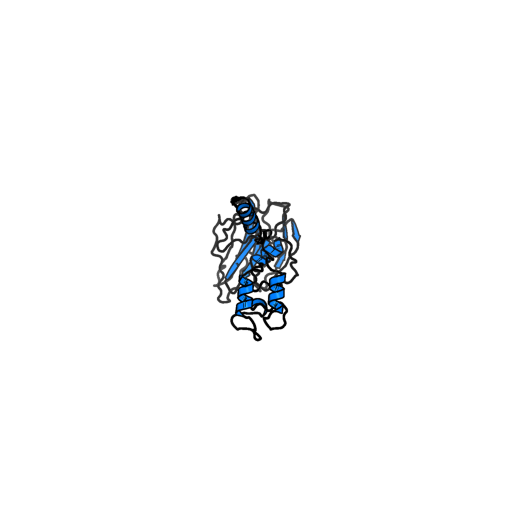1
ATOM 1382 O O . ASP A 1 186 ? 1.455 -10.652 -14.010 1.00 86.75 186 ASP A O 1
ATOM 1386 N N . GLY A 1 187 ? 1.339 -12.649 -12.941 1.00 82.00 187 GLY A N 1
ATOM 1387 C CA . GLY A 1 187 ? 1.440 -12.161 -11.572 1.00 82.00 187 GLY A CA 1
ATOM 1388 C C . GLY A 1 187 ? 0.190 -11.404 -11.128 1.00 82.00 187 GLY A C 1
ATOM 1389 O O . GLY A 1 187 ? 0.261 -10.585 -10.203 1.00 82.00 187 GLY A O 1
ATOM 1390 N N . ASN A 1 188 ? -0.945 -11.600 -11.810 1.00 77.31 188 ASN A N 1
ATOM 1391 C CA . ASN A 1 188 ? -2.194 -10.904 -11.507 1.00 77.31 188 ASN A CA 1
ATOM 1392 C C . ASN A 1 188 ? -2.979 -11.553 -10.351 1.00 77.31 188 ASN A C 1
ATOM 1394 O O . ASN A 1 188 ? -4.025 -11.029 -9.954 1.00 77.31 188 ASN A O 1
ATOM 1398 N N . GLY A 1 189 ? -2.483 -12.665 -9.803 1.00 80.62 189 GLY A N 1
ATOM 1399 C CA . GLY A 1 189 ? -3.121 -13.423 -8.740 1.00 80.62 189 GLY A CA 1
ATOM 1400 C C . GLY A 1 189 ? -4.241 -14.347 -9.218 1.00 80.62 189 GLY A C 1
ATOM 1401 O O . GLY A 1 189 ? -5.063 -14.760 -8.404 1.00 80.62 189 GLY A O 1
ATOM 1402 N N . ILE A 1 190 ? -4.362 -14.632 -10.513 1.00 85.44 190 ILE A N 1
ATOM 1403 C CA . ILE A 1 190 ? -5.444 -15.429 -11.096 1.00 85.44 190 ILE A CA 1
ATOM 1404 C C . ILE A 1 190 ? -4.890 -16.296 -12.218 1.00 85.44 190 ILE A C 1
ATOM 1406 O O . ILE A 1 190 ? -4.557 -15.786 -13.276 1.00 85.44 190 ILE A O 1
ATOM 1410 N N . VAL A 1 191 ? -4.960 -17.616 -12.055 1.00 92.19 191 VAL A N 1
ATOM 1411 C CA . VAL A 1 191 ? -4.538 -18.559 -13.101 1.00 92.19 191 VAL A CA 1
ATOM 1412 C C . VAL A 1 191 ? -5.645 -18.716 -14.144 1.00 92.19 191 VAL A C 1
ATOM 1414 O O . VAL A 1 191 ? -6.658 -19.386 -13.899 1.00 92.19 191 VAL A O 1
ATOM 1417 N N . ASN A 1 192 ? -5.472 -18.094 -15.307 1.00 94.12 192 ASN A N 1
ATOM 1418 C CA . ASN A 1 192 ? -6.461 -18.051 -16.380 1.00 94.12 192 ASN A CA 1
ATOM 1419 C C . ASN A 1 192 ? -5.841 -18.117 -17.795 1.00 94.12 192 ASN A C 1
ATOM 1421 O O . ASN A 1 192 ? -4.729 -18.599 -18.021 1.00 94.12 192 ASN A O 1
ATOM 1425 N N . ASP A 1 193 ? -6.616 -17.713 -18.802 1.00 96.44 193 ASP A N 1
ATOM 1426 C CA . ASP A 1 193 ? -6.220 -17.744 -20.206 1.00 96.44 193 ASP A CA 1
ATOM 1427 C C . ASP A 1 193 ? -5.073 -16.785 -20.557 1.00 96.44 193 ASP A C 1
ATOM 1429 O O . ASP A 1 193 ? -4.329 -17.070 -21.500 1.00 96.44 193 ASP A O 1
ATOM 1433 N N . ALA A 1 194 ? -4.878 -15.704 -19.798 1.00 94.56 194 ALA A N 1
ATOM 1434 C CA . ALA A 1 194 ? -3.731 -14.812 -19.934 1.00 94.56 194 ALA A CA 1
ATOM 1435 C C . ALA A 1 194 ? -2.413 -15.543 -19.638 1.00 94.56 194 ALA A C 1
ATOM 1437 O O . ALA A 1 194 ? -1.454 -15.420 -20.408 1.00 94.56 194 ALA A O 1
ATOM 1438 N N . ASP A 1 195 ? -2.390 -16.380 -18.603 1.00 94.81 195 ASP A N 1
ATOM 1439 C CA . ASP A 1 195 ? -1.204 -17.151 -18.234 1.00 94.81 195 ASP A CA 1
ATOM 1440 C C . ASP A 1 195 ? -0.916 -18.257 -19.234 1.00 94.81 195 ASP A C 1
ATOM 1442 O O . ASP A 1 195 ? 0.219 -18.433 -19.683 1.00 94.81 195 ASP A O 1
ATOM 1446 N N . ALA A 1 196 ? -1.965 -18.964 -19.664 1.00 97.00 196 ALA A N 1
ATOM 1447 C CA . ALA A 1 196 ? -1.823 -19.992 -20.688 1.00 97.00 196 ALA A CA 1
ATOM 1448 C C . ALA A 1 196 ? -1.306 -19.399 -21.998 1.00 97.00 196 ALA A C 1
ATOM 1450 O O . ALA A 1 196 ? -0.539 -20.049 -22.710 1.00 97.00 196 ALA A O 1
ATOM 1451 N N . LYS A 1 197 ? -1.697 -18.161 -22.315 1.00 96.69 197 LYS A N 1
ATOM 1452 C CA . LYS A 1 197 ? -1.178 -17.438 -23.470 1.00 96.69 197 LYS A 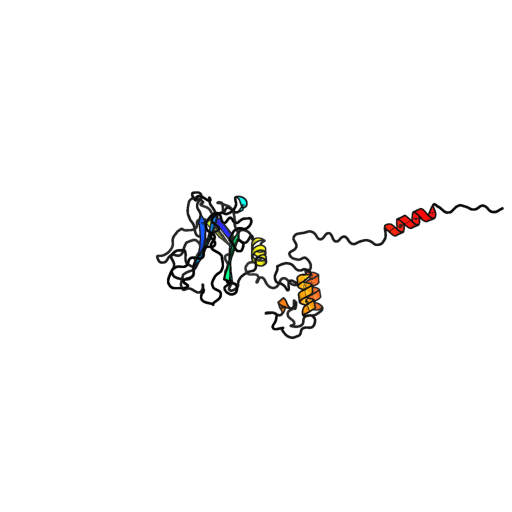CA 1
ATOM 1453 C C . LYS A 1 197 ? 0.313 -17.124 -23.314 1.00 96.69 197 LYS A C 1
ATOM 1455 O O . LYS A 1 197 ? 1.047 -17.402 -24.258 1.00 96.69 197 LYS A O 1
ATOM 1460 N N . ARG A 1 198 ? 0.774 -16.623 -22.160 1.00 94.62 198 ARG A N 1
ATOM 1461 C CA . ARG A 1 198 ? 2.211 -16.368 -21.910 1.00 94.62 198 ARG A CA 1
ATOM 1462 C C . ARG A 1 198 ? 3.050 -17.640 -21.988 1.00 94.62 198 ARG A C 1
ATOM 1464 O O . ARG A 1 198 ? 4.079 -17.654 -22.663 1.00 94.62 198 ARG A O 1
ATOM 1471 N N . LEU A 1 199 ? 2.576 -18.721 -21.372 1.00 95.75 199 LEU A N 1
ATOM 1472 C CA . LEU A 1 199 ? 3.221 -20.030 -21.463 1.00 95.75 199 LEU A CA 1
ATOM 1473 C C . LEU A 1 199 ? 3.289 -20.511 -22.921 1.00 95.75 199 LEU A C 1
ATOM 1475 O O . LEU A 1 199 ? 4.320 -21.003 -23.376 1.00 95.75 199 LEU A O 1
ATOM 1479 N N . ALA A 1 200 ? 2.206 -20.349 -23.688 1.00 96.88 200 ALA A N 1
ATOM 1480 C CA . ALA A 1 200 ? 2.167 -20.746 -25.095 1.00 96.88 200 ALA A CA 1
ATOM 1481 C C . ALA A 1 200 ? 3.084 -19.889 -25.986 1.00 96.88 200 ALA A C 1
ATOM 1483 O O . ALA A 1 200 ? 3.692 -20.418 -26.917 1.00 96.88 200 ALA A O 1
ATOM 1484 N N . GLU A 1 201 ? 3.203 -18.587 -25.711 1.00 95.88 201 GLU A N 1
ATOM 1485 C CA . GLU A 1 201 ? 4.105 -17.667 -26.420 1.00 95.88 201 GLU A CA 1
ATOM 1486 C C . GLU A 1 201 ? 5.578 -18.061 -26.263 1.00 95.88 201 GLU A C 1
ATOM 1488 O O . GLU A 1 201 ? 6.364 -17.882 -27.194 1.00 95.88 201 GLU A O 1
ATOM 1493 N N . ASN A 1 202 ? 5.935 -18.654 -25.122 1.00 95.69 202 ASN A N 1
ATOM 1494 C CA . ASN A 1 202 ? 7.297 -19.068 -24.795 1.00 95.69 202 ASN A CA 1
ATOM 1495 C C . ASN A 1 202 ? 7.498 -20.590 -24.868 1.00 95.69 202 ASN A C 1
ATOM 1497 O O . ASN A 1 202 ? 8.513 -21.107 -24.403 1.00 95.69 202 ASN A O 1
ATOM 1501 N N . TRP A 1 203 ? 6.564 -21.327 -25.474 1.00 97.19 203 TRP A N 1
ATOM 1502 C CA . TRP A 1 203 ? 6.614 -22.785 -25.513 1.00 97.19 203 TRP A CA 1
ATOM 1503 C C . TRP A 1 203 ? 7.907 -23.317 -26.145 1.00 97.19 203 TRP A C 1
ATOM 1505 O O . TRP A 1 203 ? 8.257 -22.990 -27.282 1.00 97.19 203 TRP A O 1
ATOM 1515 N N . GLY A 1 204 ? 8.590 -24.210 -25.430 1.00 96.12 204 GLY A N 1
ATOM 1516 C CA . GLY A 1 204 ? 9.867 -24.786 -25.838 1.00 96.12 204 GLY A CA 1
ATOM 1517 C C . GLY A 1 204 ? 11.063 -23.852 -25.647 1.00 96.12 204 GLY A C 1
ATOM 1518 O O . GLY A 1 204 ? 12.144 -24.163 -26.152 1.00 96.12 204 GLY A O 1
ATOM 1519 N N . ALA A 1 205 ? 10.900 -22.721 -24.954 1.00 95.69 205 ALA A N 1
ATOM 1520 C CA . ALA A 1 205 ? 12.015 -21.858 -24.598 1.00 95.69 205 ALA A CA 1
ATOM 1521 C C . ALA A 1 205 ? 13.004 -22.609 -23.700 1.00 95.69 205 ALA A C 1
ATOM 1523 O O . ALA A 1 205 ? 12.614 -23.212 -22.709 1.00 95.69 205 ALA A O 1
ATOM 1524 N N . THR A 1 206 ? 14.288 -22.547 -24.054 1.00 95.06 206 THR A N 1
ATOM 1525 C CA . THR A 1 206 ? 15.414 -23.069 -23.254 1.00 95.06 206 THR A CA 1
ATOM 1526 C C . THR A 1 206 ? 16.439 -21.979 -22.944 1.00 95.06 206 THR A C 1
ATOM 1528 O O . THR A 1 206 ? 17.558 -22.260 -22.515 1.00 95.06 206 THR A O 1
ATOM 1531 N N . VAL A 1 207 ? 16.086 -20.724 -23.224 1.00 89.94 207 VAL A N 1
ATOM 1532 C CA . VAL A 1 207 ? 16.832 -19.521 -22.854 1.00 89.94 207 VAL A CA 1
ATOM 1533 C C . VAL A 1 207 ? 15.836 -18.452 -22.419 1.00 89.94 207 VAL A C 1
ATOM 1535 O O . VAL A 1 207 ? 14.762 -18.349 -23.013 1.00 89.94 207 VAL A O 1
ATOM 1538 N N . LEU A 1 208 ? 16.210 -17.658 -21.417 1.00 84.06 208 LEU A N 1
ATOM 1539 C CA . LEU A 1 208 ? 15.426 -16.506 -20.990 1.00 84.06 208 LEU A CA 1
ATOM 1540 C C . LEU A 1 208 ? 15.379 -15.483 -22.137 1.00 84.06 208 LEU A C 1
ATOM 1542 O O . LEU A 1 208 ? 16.412 -15.152 -22.721 1.00 84.06 208 LEU A O 1
ATOM 1546 N N . ASN A 1 209 ? 14.181 -15.026 -22.485 1.00 80.50 209 ASN A N 1
ATOM 1547 C CA . ASN A 1 209 ? 13.953 -14.004 -23.502 1.00 80.50 209 ASN A CA 1
ATOM 1548 C C . ASN A 1 209 ? 14.078 -12.614 -22.863 1.00 80.50 209 ASN A C 1
ATOM 1550 O O . ASN A 1 209 ? 13.433 -12.365 -21.854 1.00 80.50 209 ASN A O 1
ATOM 1554 N N . ASP A 1 210 ? 14.809 -11.692 -23.498 1.00 80.12 210 ASP A N 1
ATOM 1555 C CA . ASP A 1 210 ? 15.001 -10.298 -23.051 1.00 80.12 210 ASP A CA 1
ATOM 1556 C C . ASP A 1 210 ? 13.690 -9.498 -22.850 1.00 80.12 210 ASP A C 1
ATOM 1558 O O . ASP A 1 210 ? 13.707 -8.400 -22.296 1.00 80.12 210 ASP A O 1
ATOM 1562 N N . THR A 1 211 ? 12.555 -10.017 -23.326 1.00 82.44 211 THR A N 1
ATOM 1563 C CA . THR A 1 211 ? 11.209 -9.458 -23.106 1.00 82.44 211 THR A CA 1
ATOM 1564 C C . THR A 1 211 ? 10.717 -9.658 -21.668 1.00 82.44 211 THR A C 1
ATOM 1566 O O . THR A 1 211 ? 9.892 -8.874 -21.205 1.00 82.44 211 THR A O 1
ATOM 1569 N N . TYR A 1 212 ? 11.211 -10.685 -20.972 1.00 78.38 212 TYR A N 1
ATOM 1570 C CA . TYR A 1 212 ? 10.775 -11.078 -19.634 1.00 78.38 212 TYR A CA 1
ATOM 1571 C C . TYR A 1 212 ? 11.948 -11.018 -18.651 1.00 78.38 212 TYR A C 1
ATOM 1573 O O . TYR A 1 212 ? 13.100 -11.269 -19.010 1.00 78.38 212 TYR A O 1
ATOM 1581 N N . ALA A 1 213 ? 11.664 -10.668 -17.400 1.00 73.25 213 ALA A N 1
ATOM 1582 C CA . ALA A 1 213 ? 12.661 -10.574 -16.343 1.00 73.25 213 ALA A CA 1
ATOM 1583 C C . ALA A 1 213 ? 12.977 -11.945 -15.724 1.00 73.25 213 ALA A C 1
ATOM 1585 O O . ALA A 1 213 ? 14.087 -12.139 -15.219 1.00 73.25 213 ALA A O 1
ATOM 1586 N N . THR A 1 214 ? 12.032 -12.894 -15.757 1.00 81.38 214 THR A N 1
ATOM 1587 C CA . THR A 1 214 ? 12.183 -14.212 -15.120 1.00 81.38 214 THR A CA 1
ATOM 1588 C C . THR A 1 214 ? 11.667 -15.371 -15.977 1.00 81.38 214 THR A C 1
ATOM 1590 O O . THR A 1 214 ? 10.878 -15.203 -16.906 1.00 81.38 214 THR A O 1
ATOM 1593 N N . TRP A 1 215 ? 12.116 -16.582 -15.637 1.00 83.50 215 TRP A N 1
ATOM 1594 C CA . TRP A 1 215 ? 11.607 -17.833 -16.208 1.00 83.50 215 TRP A CA 1
ATOM 1595 C C . TRP A 1 215 ? 10.132 -18.066 -15.881 1.00 83.50 215 TRP A C 1
ATOM 1597 O O . TRP A 1 215 ? 9.379 -18.562 -16.719 1.00 83.50 215 TRP A O 1
ATOM 1607 N N . TRP A 1 216 ? 9.708 -17.612 -14.704 1.00 86.81 216 TRP A N 1
ATOM 1608 C CA . TRP A 1 216 ? 8.327 -17.699 -14.262 1.00 86.81 216 TRP A CA 1
ATOM 1609 C C . TRP A 1 216 ? 7.364 -16.947 -15.188 1.00 86.81 216 TRP A C 1
ATOM 1611 O O . TRP A 1 216 ? 6.345 -17.490 -15.609 1.00 86.81 216 TRP A O 1
ATOM 1621 N N . GLU A 1 217 ? 7.723 -15.725 -15.595 1.00 88.81 217 GLU A N 1
ATOM 1622 C CA . GLU A 1 217 ? 6.911 -14.907 -16.511 1.00 88.81 217 GLU A CA 1
ATOM 1623 C C . GLU A 1 217 ? 6.781 -15.522 -17.914 1.00 88.81 217 GLU A C 1
ATOM 1625 O O . GLU A 1 217 ? 5.830 -15.236 -18.648 1.00 88.81 217 GLU A O 1
ATOM 1630 N N . MET A 1 218 ? 7.734 -16.381 -18.286 1.00 87.56 218 MET A N 1
ATOM 1631 C CA . MET A 1 218 ? 7.700 -17.171 -19.516 1.00 87.56 218 MET A CA 1
ATOM 1632 C C . MET A 1 218 ? 6.873 -18.457 -19.368 1.00 87.56 218 MET A C 1
ATOM 1634 O O . MET A 1 218 ? 6.675 -19.168 -20.351 1.00 87.56 218 MET A O 1
ATOM 1638 N N . GLY A 1 219 ? 6.361 -18.751 -18.173 1.00 91.50 219 GLY A N 1
ATOM 1639 C CA . GLY A 1 219 ? 5.584 -19.948 -17.884 1.00 91.50 219 GLY A CA 1
ATOM 1640 C C . GLY A 1 219 ? 6.429 -21.189 -17.607 1.00 91.50 219 GLY A C 1
ATOM 1641 O O . GLY A 1 219 ? 5.956 -22.283 -17.891 1.00 91.50 219 GLY A O 1
ATOM 1642 N N . ASP A 1 220 ? 7.659 -21.048 -17.101 1.00 89.88 220 ASP A N 1
ATOM 1643 C CA . ASP A 1 220 ? 8.396 -22.146 -16.455 1.00 89.88 220 ASP A CA 1
ATOM 1644 C C . ASP A 1 220 ? 8.026 -22.169 -14.967 1.00 89.88 220 ASP A C 1
ATOM 1646 O O . ASP A 1 220 ? 8.531 -21.385 -14.163 1.00 89.88 220 ASP A O 1
ATOM 1650 N N . PHE A 1 221 ? 7.091 -23.051 -14.621 1.00 90.56 221 PHE A N 1
ATOM 1651 C CA . PHE A 1 221 ? 6.511 -23.140 -13.284 1.00 90.56 221 PHE A CA 1
ATOM 1652 C C . PHE A 1 221 ? 7.159 -24.237 -12.433 1.00 90.56 221 PHE A C 1
ATOM 1654 O O . PHE A 1 221 ? 6.861 -24.346 -11.241 1.00 90.56 221 PHE A O 1
ATOM 1661 N N . ASN A 1 222 ? 8.003 -25.089 -13.026 1.00 84.12 222 ASN A N 1
ATOM 1662 C CA . ASN A 1 222 ? 8.723 -26.146 -12.313 1.00 84.12 222 ASN A CA 1
ATOM 1663 C C . ASN A 1 222 ? 10.205 -25.798 -12.041 1.00 84.12 222 ASN A C 1
ATOM 1665 O O . ASN A 1 222 ? 10.858 -26.511 -11.271 1.00 84.12 222 ASN A O 1
ATOM 1669 N N . GLY A 1 223 ? 10.711 -24.712 -12.636 1.00 87.50 223 GLY A N 1
ATOM 1670 C CA . GLY A 1 223 ? 12.058 -24.177 -12.449 1.00 87.50 223 GLY A CA 1
ATOM 1671 C C . GLY A 1 223 ? 13.156 -24.965 -13.168 1.00 87.50 223 GLY A C 1
ATOM 1672 O O . GLY A 1 223 ? 14.315 -24.922 -12.740 1.00 87.50 223 GLY A O 1
ATOM 1673 N N . ASP A 1 224 ? 12.822 -25.728 -14.212 1.00 84.88 224 ASP A N 1
ATOM 1674 C CA . ASP A 1 224 ? 13.784 -26.520 -14.987 1.00 84.88 224 ASP A CA 1
ATOM 1675 C C . ASP A 1 224 ? 14.449 -25.735 -16.137 1.00 84.88 224 ASP A C 1
ATOM 1677 O O . ASP A 1 224 ? 15.348 -26.261 -16.807 1.00 84.88 224 ASP A O 1
ATOM 1681 N N . ASN A 1 225 ? 14.103 -24.451 -16.286 1.00 91.00 225 ASN A N 1
ATOM 1682 C CA . ASN A 1 225 ? 14.524 -23.535 -17.346 1.00 91.00 225 ASN A CA 1
ATOM 1683 C C . ASN A 1 225 ? 14.085 -23.991 -18.749 1.00 91.00 225 ASN A C 1
ATOM 1685 O O . ASN A 1 225 ? 14.750 -23.676 -19.747 1.00 91.00 225 ASN A O 1
ATOM 1689 N N . VAL A 1 226 ? 13.002 -24.770 -18.844 1.00 92.25 226 VAL A N 1
ATOM 1690 C CA . VAL A 1 226 ? 12.413 -25.231 -20.100 1.00 92.25 226 VAL A CA 1
ATOM 1691 C C . VAL A 1 226 ? 10.890 -25.159 -20.045 1.00 92.25 226 VAL A C 1
ATOM 1693 O O . VAL A 1 226 ? 10.243 -26.039 -19.499 1.00 92.25 226 VAL A O 1
ATOM 1696 N N . VAL A 1 227 ? 10.289 -24.222 -20.776 1.00 96.44 227 VAL A N 1
ATOM 1697 C CA . VAL A 1 227 ? 8.820 -24.120 -20.855 1.00 96.44 227 VAL A CA 1
ATOM 1698 C C . VAL A 1 227 ? 8.249 -25.288 -21.667 1.00 96.44 227 VAL A C 1
ATOM 1700 O O . VAL A 1 227 ? 8.422 -25.355 -22.890 1.00 96.44 227 VAL A O 1
ATOM 1703 N N . ASN A 1 228 ? 7.577 -26.236 -21.017 1.00 97.50 228 ASN A N 1
ATOM 1704 C CA . ASN A 1 228 ? 7.078 -27.450 -21.656 1.00 97.50 228 ASN A CA 1
ATOM 1705 C C . ASN A 1 228 ? 5.772 -27.997 -21.038 1.00 97.50 228 ASN A C 1
ATOM 1707 O O . ASN A 1 228 ? 5.009 -27.315 -20.356 1.00 97.50 228 ASN A O 1
ATOM 1711 N N . ALA A 1 229 ? 5.453 -29.258 -21.347 1.00 97.62 229 ALA A N 1
ATOM 1712 C CA . ALA A 1 229 ? 4.233 -29.911 -20.879 1.00 97.62 229 ALA A CA 1
ATOM 1713 C C . ALA A 1 229 ? 4.161 -30.062 -19.352 1.00 97.62 229 ALA A C 1
ATOM 1715 O O . ALA A 1 229 ? 3.056 -30.140 -18.815 1.00 97.62 229 ALA A O 1
ATOM 1716 N N . ALA A 1 230 ? 5.303 -30.103 -18.661 1.00 94.94 230 ALA A N 1
ATOM 1717 C CA . ALA A 1 230 ? 5.351 -30.084 -17.207 1.00 94.94 230 ALA A CA 1
ATOM 1718 C C . ALA A 1 230 ? 4.751 -28.780 -16.663 1.00 94.94 230 ALA A C 1
ATOM 1720 O O . ALA A 1 230 ? 3.874 -28.831 -15.802 1.00 94.94 230 ALA A O 1
ATOM 1721 N N . ASP A 1 231 ? 5.102 -27.636 -17.240 1.00 96.12 231 ASP A N 1
ATOM 1722 C CA . ASP A 1 231 ? 4.585 -26.336 -16.811 1.00 96.12 231 ASP A CA 1
ATOM 1723 C C . ASP A 1 231 ? 3.112 -26.167 -17.158 1.00 96.12 231 ASP A C 1
ATOM 1725 O O . ASP A 1 231 ? 2.309 -25.773 -16.316 1.00 96.12 231 ASP A O 1
ATOM 1729 N N . ALA A 1 232 ? 2.703 -26.592 -18.357 1.00 97.12 232 ALA A N 1
ATOM 1730 C CA . ALA A 1 232 ? 1.285 -26.596 -18.711 1.00 97.12 232 ALA A CA 1
ATOM 1731 C C . ALA A 1 232 ? 0.457 -27.479 -17.764 1.00 97.12 232 ALA A C 1
ATOM 1733 O O . ALA A 1 232 ? -0.704 -27.170 -17.499 1.00 97.12 232 ALA A O 1
ATOM 1734 N N . SER A 1 233 ? 1.035 -28.565 -17.235 1.00 96.38 233 SER A N 1
ATOM 1735 C CA . SER A 1 233 ? 0.358 -29.405 -16.244 1.00 96.38 233 SER A CA 1
ATOM 1736 C C . SER A 1 233 ? 0.205 -28.708 -14.892 1.00 96.38 233 SER A C 1
ATOM 1738 O O . SER A 1 233 ? -0.828 -28.878 -14.247 1.00 96.38 233 SER A O 1
ATOM 1740 N N . ILE A 1 234 ? 1.176 -27.879 -14.500 1.00 92.44 234 ILE A N 1
ATOM 1741 C CA . ILE A 1 234 ? 1.107 -27.052 -13.292 1.00 92.44 234 ILE A CA 1
ATOM 1742 C C . ILE A 1 234 ? 0.053 -25.957 -13.463 1.00 92.44 234 ILE A C 1
ATOM 1744 O O . ILE A 1 234 ? -0.819 -25.818 -12.608 1.00 92.44 234 ILE A O 1
ATOM 1748 N N . LEU A 1 235 ? 0.062 -25.252 -14.594 1.00 94.94 235 LEU A N 1
ATOM 1749 C CA . LEU A 1 235 ? -0.951 -24.252 -14.917 1.00 94.94 235 LEU A CA 1
ATOM 1750 C C . LEU A 1 235 ? -2.358 -24.853 -14.915 1.00 94.94 235 LEU A C 1
ATOM 1752 O O . LEU A 1 235 ? -3.270 -24.326 -14.285 1.00 94.94 235 LEU A O 1
ATOM 1756 N N . ALA A 1 236 ? -2.539 -26.000 -15.573 1.00 94.81 236 ALA A N 1
ATOM 1757 C CA . ALA A 1 236 ? -3.828 -26.680 -15.619 1.00 94.81 236 ALA A CA 1
ATOM 1758 C C . ALA A 1 236 ? -4.291 -27.159 -14.234 1.00 94.81 236 ALA A C 1
ATOM 1760 O O . ALA A 1 236 ? -5.482 -27.096 -13.935 1.00 94.81 236 ALA A O 1
ATOM 1761 N N . ALA A 1 237 ? -3.369 -27.629 -13.387 1.00 92.00 237 ALA A N 1
ATOM 1762 C CA . ALA A 1 237 ? -3.686 -28.074 -12.030 1.00 92.00 237 ALA A CA 1
ATOM 1763 C C . ALA A 1 237 ? -4.182 -26.934 -11.129 1.00 92.00 237 ALA A C 1
ATOM 1765 O O . ALA A 1 237 ? -4.943 -27.188 -10.197 1.00 92.00 237 ALA A O 1
ATOM 1766 N N . ASN A 1 238 ? -3.782 -25.699 -11.427 1.00 89.94 238 ASN A N 1
ATOM 1767 C CA . ASN A 1 238 ? -4.155 -24.506 -10.674 1.00 89.94 238 ASN A CA 1
ATOM 1768 C C . ASN A 1 238 ? -5.174 -23.631 -11.416 1.00 89.94 238 ASN A C 1
ATOM 1770 O O . ASN A 1 238 ? -5.459 -22.522 -10.980 1.00 89.94 238 ASN A O 1
ATOM 1774 N N . TRP A 1 239 ? -5.756 -24.114 -12.517 1.00 94.00 239 TRP A N 1
ATOM 1775 C CA . TRP A 1 239 ? -6.687 -23.327 -13.321 1.00 94.00 239 TRP A CA 1
ATOM 1776 C C . TRP A 1 239 ? -7.869 -22.803 -12.498 1.00 94.00 239 TRP A C 1
ATOM 1778 O O . TRP A 1 239 ? -8.566 -23.569 -11.827 1.00 94.00 239 TRP A O 1
ATOM 1788 N N . GLY A 1 240 ? -8.134 -21.500 -12.595 1.00 86.00 240 GLY A N 1
ATOM 1789 C CA . GLY A 1 240 ? -9.196 -20.832 -11.847 1.00 86.00 240 GLY A CA 1
ATOM 1790 C C . GLY A 1 240 ? -8.820 -20.457 -10.412 1.00 86.00 240 GLY A C 1
ATOM 1791 O O . GLY A 1 240 ? -9.666 -19.907 -9.700 1.00 86.00 240 GLY A O 1
ATOM 1792 N N . TRP A 1 241 ? -7.577 -20.698 -9.976 1.00 85.62 241 TRP A N 1
ATOM 1793 C CA . TRP A 1 241 ? -7.056 -20.104 -8.744 1.00 85.62 241 TRP A CA 1
ATOM 1794 C C . TRP A 1 241 ? -7.254 -18.583 -8.780 1.00 85.62 241 TRP A C 1
ATOM 1796 O O . TRP A 1 241 ? -7.128 -17.972 -9.837 1.00 85.62 241 TRP A O 1
ATOM 1806 N N . GLY A 1 242 ? -7.631 -17.975 -7.653 1.00 77.19 242 GLY A N 1
ATOM 1807 C CA . GLY A 1 242 ? -7.866 -16.527 -7.557 1.00 77.19 242 GLY A CA 1
ATOM 1808 C C . GLY A 1 242 ? -9.229 -16.050 -8.073 1.00 77.19 242 GLY A C 1
ATOM 1809 O O . GLY A 1 242 ? -9.629 -14.918 -7.801 1.00 77.19 242 GLY A O 1
ATOM 1810 N N . THR A 1 243 ? -10.012 -16.907 -8.742 1.00 80.00 243 THR A N 1
ATOM 1811 C CA . THR A 1 243 ? -11.393 -16.567 -9.116 1.00 80.00 243 THR A CA 1
ATOM 1812 C C . THR A 1 243 ? -12.354 -16.823 -7.950 1.00 80.00 243 THR A C 1
ATOM 1814 O O . THR A 1 243 ? -12.565 -17.950 -7.505 1.00 80.00 243 THR A O 1
ATOM 1817 N N . SER A 1 244 ? -12.975 -15.764 -7.426 1.00 54.19 244 SER A N 1
ATOM 1818 C CA . SER A 1 244 ? -14.065 -15.874 -6.448 1.00 54.19 244 SER A CA 1
ATOM 1819 C C . SER A 1 244 ? -15.383 -16.130 -7.183 1.00 54.19 244 SER A C 1
ATOM 1821 O O . SER A 1 244 ? -16.181 -15.230 -7.430 1.00 54.19 244 SER A O 1
ATOM 1823 N N . GLY A 1 245 ? -15.606 -17.384 -7.573 1.00 48.25 245 GLY A N 1
ATOM 1824 C CA . GLY A 1 245 ? -16.861 -17.816 -8.180 1.00 48.25 245 GLY A CA 1
ATOM 1825 C C . GLY A 1 245 ? -16.857 -19.309 -8.470 1.00 48.25 245 GLY A C 1
ATOM 1826 O O . GLY A 1 245 ? -15.996 -19.796 -9.192 1.00 48.25 245 GLY A O 1
ATOM 1827 N N . GLU A 1 246 ? -17.818 -20.041 -7.902 1.00 44.81 246 GLU A N 1
ATOM 1828 C CA . GLU A 1 246 ? -18.017 -21.462 -8.190 1.00 44.81 246 GLU A CA 1
ATOM 1829 C C . GLU A 1 246 ? -18.051 -21.713 -9.705 1.00 44.81 246 GLU A C 1
ATOM 1831 O O . GLU A 1 246 ? -18.881 -21.163 -10.433 1.00 44.81 246 GLU A O 1
ATOM 1836 N N . ALA A 1 247 ? -17.157 -22.579 -10.180 1.00 40.12 247 ALA A N 1
ATOM 1837 C CA . ALA A 1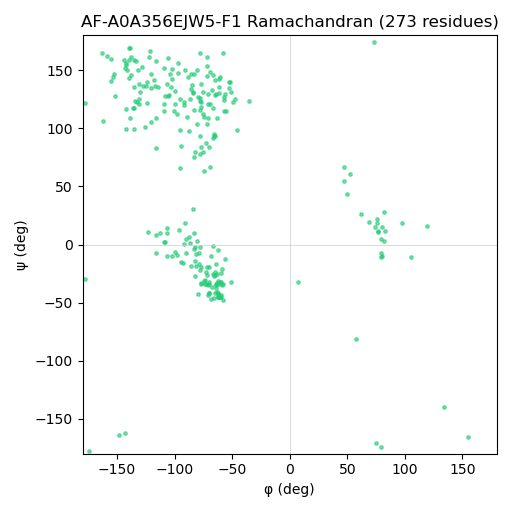 247 ? -17.152 -23.039 -11.555 1.00 40.12 247 ALA A CA 1
ATOM 1838 C C . ALA A 1 247 ? -18.420 -23.865 -11.833 1.00 40.12 247 ALA A C 1
ATOM 1840 O O . ALA A 1 247 ? -18.456 -25.076 -11.616 1.00 40.12 247 ALA A O 1
ATOM 1841 N N . THR A 1 248 ? -19.470 -23.243 -12.373 1.00 35.31 248 THR A N 1
ATOM 1842 C CA . THR A 1 248 ? -20.544 -23.991 -13.034 1.00 35.31 248 THR A CA 1
ATOM 1843 C C . THR A 1 248 ? -20.041 -24.458 -14.397 1.00 35.31 248 THR A C 1
ATOM 1845 O O . THR A 1 248 ? -20.337 -23.859 -15.434 1.00 35.31 248 THR A O 1
ATOM 1848 N N . ALA A 1 249 ? -19.261 -25.536 -14.408 1.00 37.62 249 ALA A N 1
ATOM 1849 C CA . ALA A 1 249 ? -18.975 -26.270 -15.629 1.00 37.62 249 ALA A CA 1
ATOM 1850 C C . ALA A 1 249 ? -20.284 -26.910 -16.120 1.00 37.62 249 ALA A C 1
ATOM 1852 O O . ALA A 1 249 ? -20.666 -28.002 -15.702 1.00 37.62 249 ALA A O 1
ATOM 1853 N N . SER A 1 250 ? -21.006 -26.218 -17.001 1.00 35.66 250 SER A N 1
ATOM 1854 C CA . SER A 1 250 ? -22.076 -26.842 -17.777 1.00 35.66 250 SER A CA 1
ATOM 1855 C C . SER A 1 250 ? -21.434 -27.734 -18.836 1.00 35.66 250 SER A C 1
ATOM 1857 O O . SER A 1 250 ? -21.155 -27.314 -19.953 1.00 35.66 250 SER A O 1
ATOM 1859 N N . VAL A 1 251 ? -21.155 -28.984 -18.467 1.00 46.69 251 VAL A N 1
ATOM 1860 C CA . VAL A 1 251 ? -20.834 -30.033 -19.438 1.00 46.69 251 VAL A CA 1
ATOM 1861 C C . VAL A 1 251 ? -22.104 -30.294 -20.260 1.00 46.69 251 VAL A C 1
ATOM 1863 O O . VAL A 1 251 ? -23.113 -30.707 -19.683 1.00 46.69 251 VAL A O 1
ATOM 1866 N N . PRO A 1 252 ? -22.121 -30.072 -21.587 1.00 45.53 252 PRO A N 1
ATOM 1867 C CA . PRO A 1 252 ? -23.264 -30.446 -22.405 1.00 45.53 252 PRO A CA 1
ATOM 1868 C C . PRO A 1 252 ? -23.249 -31.965 -22.579 1.00 45.53 252 PRO A C 1
ATOM 1870 O O . PRO A 1 252 ? -22.384 -32.502 -23.270 1.00 45.53 252 PRO A O 1
ATOM 1873 N N . GLU A 1 253 ? -24.191 -32.679 -21.964 1.00 52.88 253 GLU A N 1
ATOM 1874 C CA . GLU A 1 253 ? -24.337 -34.113 -22.214 1.00 52.88 253 GLU A CA 1
ATOM 1875 C C . GLU A 1 253 ? -24.908 -34.357 -23.628 1.00 52.88 253 GLU A C 1
ATOM 1877 O O . GLU A 1 253 ? -26.022 -33.918 -23.947 1.00 52.88 253 GLU A O 1
ATOM 1882 N N . PRO A 1 254 ? -24.193 -35.090 -24.499 1.00 51.12 254 PRO A N 1
ATOM 1883 C CA . PRO A 1 254 ? -24.692 -35.480 -25.808 1.00 51.12 254 PRO A CA 1
ATOM 1884 C C . PRO A 1 254 ? -25.668 -36.654 -25.641 1.00 51.12 254 PRO A C 1
ATOM 1886 O O . PRO A 1 254 ? -25.258 -37.810 -25.615 1.00 51.12 254 PRO A O 1
ATOM 1889 N N . GLY A 1 255 ? -26.976 -36.401 -25.523 1.00 56.75 255 GLY A N 1
ATOM 1890 C CA . GLY A 1 255 ? -27.919 -37.531 -25.478 1.00 56.75 255 GLY A CA 1
ATOM 1891 C C . GLY A 1 255 ? -29.412 -37.239 -25.393 1.00 56.75 255 GLY A C 1
ATOM 1892 O O . GLY A 1 255 ? -30.206 -38.008 -25.936 1.00 56.75 255 GLY A O 1
ATOM 1893 N N . VAL A 1 256 ? -29.838 -36.132 -24.781 1.00 57.12 256 VAL A N 1
ATOM 1894 C CA . VAL A 1 256 ? -31.276 -35.946 -24.498 1.00 57.12 256 VAL A CA 1
ATOM 1895 C C . VAL A 1 256 ? -32.089 -35.626 -25.764 1.00 57.12 256 VAL A C 1
ATOM 1897 O O . VAL A 1 256 ? -33.207 -36.120 -25.920 1.00 57.12 256 VAL A O 1
ATOM 1900 N N . LEU A 1 257 ? -31.515 -34.898 -26.735 1.00 50.06 257 LEU A N 1
ATOM 1901 C CA . LEU A 1 257 ? -32.204 -34.600 -28.003 1.00 50.06 257 LEU A CA 1
ATOM 1902 C C . LEU A 1 257 ? -32.364 -35.832 -28.913 1.00 50.06 257 LEU A C 1
ATOM 1904 O O . LEU A 1 257 ? -33.364 -35.945 -29.622 1.00 50.06 257 LEU A O 1
ATOM 1908 N N . ALA A 1 258 ? -31.417 -36.775 -28.881 1.00 55.09 258 ALA A N 1
ATOM 1909 C CA . ALA A 1 258 ? -31.491 -37.990 -29.695 1.00 55.09 258 ALA A CA 1
ATOM 1910 C C . ALA A 1 258 ? -32.562 -38.968 -29.173 1.00 55.09 258 ALA A C 1
ATOM 1912 O O . ALA A 1 258 ? -33.248 -39.618 -29.965 1.00 55.09 258 ALA A O 1
ATOM 1913 N N . LEU A 1 259 ? -32.767 -39.024 -27.850 1.00 51.75 259 LEU A N 1
ATOM 1914 C CA . LEU A 1 259 ? -33.771 -39.894 -27.231 1.00 51.75 259 LEU A CA 1
ATOM 1915 C C . LEU A 1 259 ? -35.213 -39.420 -27.508 1.00 51.75 259 LEU A C 1
ATOM 1917 O O . LEU A 1 259 ? -36.110 -40.239 -27.713 1.00 51.75 259 LEU A O 1
ATOM 1921 N N . LEU A 1 260 ? -35.436 -38.102 -27.577 1.00 49.44 260 LEU A N 1
ATOM 1922 C CA . LEU A 1 260 ? -36.758 -37.514 -27.830 1.00 49.44 260 LEU A CA 1
ATOM 1923 C C . LEU A 1 260 ? -37.211 -37.639 -29.295 1.00 49.44 260 LEU A C 1
ATOM 1925 O O . LEU A 1 260 ? -38.399 -37.829 -29.548 1.00 49.44 260 LEU A O 1
ATOM 1929 N N . ILE A 1 261 ? -36.286 -37.627 -30.261 1.00 57.19 261 ILE A N 1
ATOM 1930 C CA . ILE A 1 261 ? -36.623 -37.811 -31.686 1.00 57.19 261 ILE A CA 1
ATOM 1931 C C . ILE A 1 261 ? -36.902 -39.293 -32.008 1.00 57.19 261 ILE A C 1
ATOM 1933 O O . ILE A 1 261 ? -37.803 -39.598 -32.792 1.00 57.19 261 ILE A O 1
ATOM 1937 N N . GLY A 1 262 ? -36.209 -40.232 -31.351 1.00 54.81 262 GLY A N 1
ATOM 1938 C CA . GLY A 1 262 ? -36.445 -41.673 -31.524 1.00 54.81 262 GLY A CA 1
ATOM 1939 C C . GLY A 1 262 ? -37.837 -42.139 -31.071 1.00 54.81 262 GLY A C 1
ATOM 1940 O O . GLY A 1 262 ? -38.441 -43.002 -31.709 1.00 54.81 262 GLY A O 1
ATOM 1941 N N . LEU A 1 263 ? -38.388 -41.528 -30.016 1.00 51.75 263 LEU A N 1
ATOM 1942 C CA . LEU A 1 263 ? -39.710 -41.871 -29.478 1.00 51.75 263 LEU A CA 1
ATOM 1943 C C . LEU A 1 263 ? -40.874 -41.380 -30.355 1.00 51.75 263 LEU A C 1
ATOM 1945 O O . LEU A 1 263 ? -41.901 -42.053 -30.429 1.00 51.75 263 LEU A O 1
ATOM 1949 N N . VAL A 1 264 ? -40.713 -40.269 -31.081 1.00 55.47 264 VAL A N 1
ATOM 1950 C CA . VAL A 1 264 ? -41.759 -39.736 -31.977 1.00 55.47 264 VAL A CA 1
ATOM 1951 C C . VAL A 1 264 ? -41.843 -40.530 -33.290 1.00 55.47 264 VAL A C 1
ATOM 1953 O O . VAL A 1 264 ? -42.938 -40.751 -33.809 1.00 55.47 264 VAL A O 1
ATOM 1956 N N . CYS A 1 265 ? -40.722 -41.057 -33.795 1.00 51.03 265 CYS A N 1
ATOM 1957 C CA . CYS A 1 265 ? -40.701 -41.872 -35.018 1.00 51.03 265 CYS A CA 1
ATOM 1958 C C . CYS A 1 265 ? -41.293 -43.285 -34.841 1.00 51.03 265 CYS A C 1
ATOM 1960 O O . CYS A 1 265 ? -41.772 -43.866 -35.816 1.00 51.03 265 CYS A O 1
ATOM 1962 N N . LEU A 1 266 ? -41.329 -43.838 -33.620 1.00 49.16 266 LEU A N 1
ATOM 1963 C CA . LEU A 1 266 ? -42.002 -45.122 -33.367 1.00 49.16 266 LEU A CA 1
ATOM 1964 C C . LEU A 1 266 ? -43.535 -45.010 -33.302 1.00 49.16 266 LEU A C 1
ATOM 1966 O O . LEU A 1 266 ? -44.218 -46.016 -33.490 1.00 49.16 266 LEU A O 1
ATOM 1970 N N . MET A 1 267 ? -44.091 -43.815 -33.079 1.00 50.34 267 MET A N 1
ATOM 1971 C CA . MET A 1 267 ? -45.543 -43.625 -32.940 1.00 50.34 267 MET A CA 1
ATOM 1972 C C . MET A 1 267 ? -46.271 -43.333 -34.262 1.00 50.34 267 MET A C 1
ATOM 1974 O O . MET A 1 267 ? -47.500 -43.318 -34.278 1.00 50.34 267 MET A O 1
ATOM 1978 N N . THR A 1 268 ? -45.561 -43.132 -35.378 1.00 54.78 268 THR A N 1
ATOM 1979 C CA . THR A 1 268 ? -46.169 -42.691 -36.651 1.00 54.78 268 THR A CA 1
ATOM 1980 C C . THR A 1 268 ? -46.143 -43.716 -37.786 1.00 54.78 268 THR A C 1
ATOM 1982 O O . THR A 1 268 ? -46.531 -43.379 -38.902 1.00 54.78 268 THR A O 1
ATOM 1985 N N . THR A 1 269 ? -45.777 -44.984 -37.553 1.00 49.31 269 THR A N 1
ATOM 1986 C CA . THR A 1 269 ? -45.876 -46.003 -38.619 1.00 49.31 269 THR A CA 1
ATOM 1987 C C . THR A 1 269 ? -47.324 -46.499 -38.802 1.00 49.31 269 THR A C 1
ATOM 1989 O O . THR A 1 269 ? -47.883 -47.137 -37.905 1.00 49.31 269 THR A O 1
ATOM 1992 N N . PRO A 1 270 ? -47.976 -46.268 -39.964 1.00 48.09 270 PRO A N 1
ATOM 1993 C CA . PRO A 1 270 ? -49.303 -46.803 -40.233 1.00 48.09 270 PRO A CA 1
ATOM 1994 C C . PRO A 1 270 ? -49.196 -48.286 -40.611 1.00 48.09 270 PRO A C 1
ATOM 1996 O O . PRO A 1 270 ? -48.527 -48.653 -41.579 1.00 48.09 270 PRO A O 1
ATOM 1999 N N . ARG A 1 271 ? -49.900 -49.157 -39.877 1.00 50.44 271 ARG A N 1
ATOM 2000 C CA . ARG A 1 271 ? -50.084 -50.572 -40.242 1.00 50.44 271 ARG A CA 1
ATOM 2001 C C . ARG A 1 271 ? -50.899 -50.683 -41.537 1.00 50.44 271 ARG A C 1
ATOM 2003 O O . ARG A 1 271 ? -52.128 -50.716 -41.518 1.00 50.44 271 ARG A O 1
ATOM 2010 N N . GLY A 1 272 ? -50.202 -50.767 -42.667 1.00 44.59 272 GLY A N 1
ATOM 2011 C CA . GLY A 1 272 ? -50.773 -51.089 -43.972 1.00 44.59 272 GLY A CA 1
ATOM 2012 C C . GLY A 1 272 ? -51.177 -52.562 -44.062 1.00 44.59 272 GLY A C 1
ATOM 2013 O O . GLY A 1 272 ? -50.340 -53.443 -44.230 1.00 44.59 272 GLY A O 1
ATOM 2014 N N . ARG A 1 273 ? -52.482 -52.816 -43.966 1.00 45.50 273 ARG A N 1
ATOM 2015 C CA . ARG A 1 273 ? -53.146 -54.102 -44.214 1.00 45.50 273 ARG A CA 1
ATOM 2016 C C . ARG A 1 273 ? -53.081 -54.420 -45.714 1.00 45.50 273 ARG A C 1
ATOM 2018 O O . ARG A 1 273 ? -53.618 -53.652 -46.510 1.00 45.50 273 ARG A O 1
ATOM 2025 N N . LYS A 1 274 ? -52.479 -55.544 -46.114 1.00 45.44 274 LYS A N 1
ATOM 2026 C CA . LYS A 1 274 ? -52.681 -56.114 -47.457 1.00 45.44 274 LYS A CA 1
ATOM 2027 C C . LYS A 1 274 ? -53.400 -57.458 -47.361 1.00 45.44 274 LYS A C 1
ATOM 2029 O O . LYS A 1 274 ? -53.154 -58.231 -46.440 1.00 45.44 274 LYS A O 1
ATOM 2034 N N . ARG A 1 275 ? -54.370 -57.581 -48.268 1.00 47.66 275 ARG A N 1
ATOM 2035 C CA . ARG A 1 275 ? -55.263 -58.711 -48.529 1.00 47.66 275 ARG A CA 1
ATOM 2036 C C . ARG A 1 275 ? -54.499 -59.926 -49.028 1.00 47.66 275 ARG A C 1
ATOM 2038 O O . ARG A 1 275 ? -53.468 -59.700 -49.697 1.00 47.66 275 ARG A O 1
#

pLDDT: mean 78.23, std 16.42, range [35.31, 97.69]

Sequence (275 aa):
WMKRDDLTSVEFPASKGNSGTTSEAWSFGLRNEGHASGPGLSVRANYNGLGDTTRLNTATEGLTEAGKVLDGEWYHIALVIDQTTGLFQAYINGVGSGPDGDNSLWDSNETSYSVTFPTDGTVDFDTAVSLYLGAAGTATGRSSPYKGDIDDFAIWTRALSAAEILAIYQGADILAPQDDIPGDADGNGIVNDADAKRLAENWGATVLNDTYATWWEMGDFNGDNVVNAADASILAANWGWGTSGEATASVPEPGVLALLIGLVCLMTTPRGRKR

Solvent-accessible surface area (backbone atoms only — not comparable to full-atom values): 15433 Å² total; per-residue (Å²): 60,37,27,38,66,55,51,84,46,55,26,8,63,33,11,32,22,31,102,79,47,77,56,34,22,33,29,42,34,36,45,15,54,85,40,97,60,35,30,19,58,36,41,39,36,35,39,44,85,83,85,51,83,48,68,51,33,49,31,19,52,17,29,32,91,89,39,41,62,53,60,80,43,82,43,37,67,51,76,35,60,31,62,81,79,7,43,51,40,43,29,50,67,41,46,50,20,50,74,63,21,56,34,88,44,26,25,39,86,38,84,48,44,75,45,60,51,68,57,83,74,80,65,62,72,92,46,95,58,58,76,32,76,35,16,34,26,52,90,90,46,78,45,47,60,42,53,64,52,76,46,84,85,83,86,71,100,60,61,68,53,68,42,57,48,30,40,44,58,74,67,46,64,88,79,48,70,91,60,70,54,58,30,30,24,76,69,68,58,47,19,47,71,69,18,54,46,37,26,59,77,31,56,69,34,72,65,86,52,92,90,47,96,48,56,47,48,35,25,23,63,80,74,80,63,50,16,46,72,70,20,54,50,43,24,61,76,31,57,52,40,72,56,94,63,86,82,79,76,79,74,82,75,93,55,68,70,62,56,59,56,56,59,58,63,71,76,68,73,78,88,80,85,78,133

Mean predicted aligned error: 15.06 Å

Nearest PDB structures (foldseek):
  2ito-assembly1_A  TM=4.321E-01  e=9.541E+00  Homo sapiens

Radius of gyration: 27.42 Å; Cα contacts (8 Å, |Δi|>4): 562; chains: 1; bounding box: 74×82×69 Å